Protein AF-0000000070752311 (afdb_homodimer)

Secondary structure (DSSP, 8-state):
---EEEEEEE-HHHHHTT-HHHHHHHHHHHTPEEEEEEEE---HHHHHHHTGGGTTSTTHHHHHHHHTSS-EEEEEEEETTHHHHHHHHH--SSGGGSPBTBHHHHH-SSGGG-SEEE-SSHHHHHHHHHHH-TT-PPP---TTHHHHS--/---EEEEEEE-HHHHHTT-HHHHHHHHHHHTPEEEEEEEE---HHHHHHHTGGGTTSTTHHHHHHHHTSS-EEEEEEEETTHHHHHHHHH--SSGGGSPBTBHHHHH-SSGGG-SEEE-SSHHHHHHHHHHH-TT-PPP---TTHHHHS--

Structure (mmCIF, N/CA/C/O backbone):
data_AF-0000000070752311-model_v1
#
loop_
_entity.id
_entity.type
_entity.pdbx_description
1 polymer 'Nucleoside diphosphate kinase'
#
loop_
_atom_site.group_PDB
_atom_site.id
_atom_site.type_symbol
_atom_site.label_atom_id
_atom_site.label_alt_id
_atom_site.label_comp_id
_atom_site.label_asym_id
_atom_site.label_entity_id
_atom_site.label_seq_id
_atom_site.pdbx_PDB_ins_code
_atom_site.Cartn_x
_atom_site.Cartn_y
_atom_site.Cartn_z
_atom_site.occupancy
_atom_site.B_iso_or_equiv
_atom_site.auth_seq_id
_atom_site.auth_comp_id
_atom_site.auth_asym_id
_atom_site.auth_atom_id
_atom_site.pdbx_PDB_model_num
ATOM 1 N N . MET A 1 1 ? 26.75 -7.047 -2.404 1 69.94 1 MET A N 1
ATOM 2 C CA . MET A 1 1 ? 26.109 -7.82 -3.465 1 69.94 1 MET A CA 1
ATOM 3 C C . MET A 1 1 ? 25.125 -6.961 -4.242 1 69.94 1 MET A C 1
ATOM 5 O O . MET A 1 1 ? 24.594 -5.984 -3.713 1 69.94 1 MET A O 1
ATOM 9 N N . ALA A 1 2 ? 24.891 -7.383 -5.484 1 80.38 2 ALA A N 1
ATOM 10 C CA . ALA A 1 2 ? 24.047 -6.574 -6.363 1 80.38 2 ALA A CA 1
ATOM 11 C C . ALA A 1 2 ? 22.578 -6.648 -5.945 1 80.38 2 ALA A C 1
ATOM 13 O O . ALA A 1 2 ? 22.094 -7.715 -5.566 1 80.38 2 ALA A O 1
ATOM 14 N N . ARG A 1 3 ? 21.938 -5.441 -5.867 1 93.75 3 ARG A N 1
ATOM 15 C CA . ARG A 1 3 ? 20.5 -5.402 -5.59 1 93.75 3 ARG A CA 1
ATOM 16 C C . ARG A 1 3 ? 19.703 -5.754 -6.836 1 93.75 3 ARG A C 1
ATOM 18 O O . ARG A 1 3 ? 20.094 -5.406 -7.953 1 93.75 3 ARG A O 1
ATOM 25 N N . GLU A 1 4 ? 18.703 -6.527 -6.684 1 97.56 4 GLU A N 1
ATOM 26 C CA . GLU A 1 4 ? 17.719 -6.801 -7.73 1 97.56 4 GLU A CA 1
ATOM 27 C C . GLU A 1 4 ? 16.312 -6.391 -7.293 1 97.56 4 GLU A C 1
ATOM 29 O O . GLU A 1 4 ? 16.141 -5.859 -6.195 1 97.56 4 GLU A O 1
ATOM 34 N N . ARG A 1 5 ? 15.359 -6.547 -8.227 1 98.62 5 ARG A N 1
ATOM 35 C CA . ARG A 1 5 ? 13.977 -6.18 -7.949 1 98.62 5 ARG A CA 1
ATOM 36 C C . ARG A 1 5 ? 13.031 -7.348 -8.219 1 98.62 5 ARG A C 1
ATOM 38 O O . ARG A 1 5 ? 13.289 -8.164 -9.102 1 98.62 5 ARG A O 1
ATOM 45 N N . THR A 1 6 ? 12.031 -7.449 -7.457 1 98.88 6 THR A N 1
ATOM 46 C CA . THR A 1 6 ? 10.969 -8.422 -7.688 1 98.88 6 THR A CA 1
ATOM 47 C C . THR A 1 6 ? 9.609 -7.738 -7.762 1 98.88 6 THR A C 1
ATOM 49 O O . THR A 1 6 ? 9.422 -6.652 -7.207 1 98.88 6 THR A O 1
ATOM 52 N N . TYR A 1 7 ? 8.742 -8.344 -8.516 1 98.94 7 TYR A N 1
ATOM 53 C CA . TYR A 1 7 ? 7.348 -7.926 -8.586 1 98.94 7 TYR A CA 1
ATOM 54 C C . TYR A 1 7 ? 6.469 -8.789 -7.688 1 98.94 7 TYR A C 1
ATOM 56 O O . TYR A 1 7 ? 6.504 -10.023 -7.773 1 98.94 7 TYR A O 1
ATOM 64 N N . ILE A 1 8 ? 5.742 -8.156 -6.781 1 98.88 8 ILE A N 1
ATOM 65 C CA . ILE A 1 8 ? 4.785 -8.805 -5.887 1 98.88 8 ILE A CA 1
ATOM 66 C C . ILE A 1 8 ? 3.398 -8.203 -6.098 1 98.88 8 ILE A C 1
ATOM 68 O O . ILE A 1 8 ? 3.254 -6.984 -6.238 1 98.88 8 ILE A O 1
ATOM 72 N N . MET A 1 9 ? 2.396 -9.008 -6.086 1 98.88 9 MET A N 1
ATOM 73 C CA . MET A 1 9 ? 1.021 -8.555 -6.273 1 98.88 9 MET A CA 1
ATOM 74 C C . MET A 1 9 ? 0.094 -9.188 -5.242 1 98.88 9 MET A C 1
ATOM 76 O O . MET A 1 9 ? 0.069 -10.414 -5.094 1 98.88 9 MET A O 1
ATOM 80 N N . VAL A 1 10 ? -0.556 -8.375 -4.496 1 98.88 10 VAL A N 1
ATOM 81 C CA . VAL A 1 10 ? -1.678 -8.898 -3.721 1 98.88 10 VAL A CA 1
ATOM 82 C C . VAL A 1 10 ? -2.879 -9.117 -4.637 1 98.88 10 VAL A C 1
ATOM 84 O O . VAL A 1 10 ? -3.344 -8.188 -5.297 1 98.88 10 VAL A O 1
ATOM 87 N N . LYS A 1 11 ? -3.355 -10.32 -4.699 1 98.69 11 LYS A N 1
ATOM 88 C CA . LYS A 1 11 ? -4.445 -10.727 -5.582 1 98.69 11 LYS A CA 1
ATOM 89 C C . LYS A 1 11 ? -5.793 -10.258 -5.043 1 98.69 11 LYS A C 1
ATOM 91 O O . LYS A 1 11 ? -5.871 -9.711 -3.943 1 98.69 11 LYS A O 1
ATOM 96 N N . PRO A 1 12 ? -6.875 -10.43 -5.82 1 98.5 12 PRO A N 1
ATOM 97 C CA . PRO A 1 12 ? -8.172 -9.875 -5.426 1 98.5 12 PRO A CA 1
ATOM 98 C C . PRO A 1 12 ? -8.648 -10.391 -4.07 1 98.5 12 PRO A C 1
ATOM 100 O O . PRO A 1 12 ? -9.25 -9.641 -3.297 1 98.5 12 PRO A O 1
ATOM 103 N N . ASP A 1 13 ? -8.398 -11.633 -3.777 1 98.19 13 ASP A N 1
ATOM 104 C CA . ASP A 1 13 ? -8.844 -12.156 -2.488 1 98.19 13 ASP A CA 1
ATOM 105 C C . ASP A 1 13 ? -8.117 -11.469 -1.336 1 98.19 13 ASP A C 1
ATOM 107 O O . ASP A 1 13 ? -8.711 -11.195 -0.292 1 98.19 13 ASP A O 1
ATOM 111 N N . GLY A 1 14 ? -6.816 -11.211 -1.519 1 98.38 14 GLY A N 1
ATOM 112 C CA . GLY A 1 14 ? -6.07 -10.492 -0.498 1 98.38 14 GLY A CA 1
ATOM 113 C C . GLY A 1 14 ? -6.586 -9.086 -0.264 1 98.38 14 GLY A C 1
ATOM 114 O O . GLY A 1 14 ? -6.656 -8.625 0.878 1 98.38 14 GLY A O 1
ATOM 115 N N . VAL A 1 15 ? -6.922 -8.406 -1.361 1 98.75 15 VAL A N 1
ATOM 116 C CA . VAL A 1 15 ? -7.469 -7.059 -1.231 1 98.75 15 VAL A CA 1
ATOM 117 C C . VAL A 1 15 ? -8.82 -7.117 -0.526 1 98.75 15 VAL A C 1
ATOM 119 O O . VAL A 1 15 ? -9.07 -6.367 0.422 1 98.75 15 VAL A O 1
ATOM 122 N N . GLN A 1 16 ? -9.68 -8.07 -0.945 1 97.94 16 GLN A N 1
ATOM 123 C CA . GLN A 1 16 ? -11.008 -8.25 -0.361 1 97.94 16 GLN A CA 1
ATOM 124 C C . GLN A 1 16 ? -10.914 -8.531 1.137 1 97.94 16 GLN A C 1
ATOM 126 O O . GLN A 1 16 ? -11.758 -8.078 1.911 1 97.94 16 GLN A O 1
ATOM 131 N N . ARG A 1 17 ? -9.883 -9.195 1.515 1 97.81 17 ARG A N 1
ATOM 132 C CA . ARG A 1 17 ? -9.758 -9.641 2.896 1 97.81 17 ARG A CA 1
ATOM 133 C C . ARG A 1 17 ? -8.938 -8.648 3.721 1 97.81 17 ARG A C 1
ATOM 135 O O . ARG A 1 17 ? -8.586 -8.93 4.867 1 97.81 17 ARG A O 1
ATOM 142 N N . HIS A 1 18 ? -8.609 -7.543 3.139 1 98.19 18 HIS A N 1
ATOM 143 C CA . HIS A 1 18 ? -7.906 -6.473 3.838 1 98.19 18 HIS A CA 1
ATOM 144 C C . HIS A 1 18 ? -6.52 -6.926 4.293 1 98.19 18 HIS A C 1
ATOM 146 O O . HIS A 1 18 ? -6.137 -6.703 5.441 1 98.19 18 HIS A O 1
ATOM 152 N N . LEU A 1 19 ? -5.77 -7.5 3.389 1 98.69 19 LEU A N 1
ATOM 153 C CA . LEU A 1 19 ? -4.461 -8.039 3.75 1 98.69 19 LEU A CA 1
ATOM 154 C C . LEU A 1 19 ? -3.342 -7.211 3.127 1 98.69 19 LEU A C 1
ATOM 156 O O . LEU A 1 19 ? -2.164 -7.547 3.268 1 98.69 19 LEU A O 1
ATOM 160 N N . VAL A 1 20 ? -3.639 -6.137 2.426 1 98.88 20 VAL A N 1
ATOM 161 C CA . VAL A 1 20 ? -2.639 -5.332 1.73 1 98.88 20 VAL A CA 1
ATOM 162 C C . VAL A 1 20 ? -1.6 -4.824 2.727 1 98.88 20 VAL A C 1
ATOM 164 O O . VAL A 1 20 ? -0.396 -5 2.521 1 98.88 20 VAL A O 1
ATOM 167 N N . GLY A 1 21 ? -2.053 -4.242 3.818 1 98.88 21 GLY A N 1
ATOM 168 C CA . GLY A 1 21 ? -1.146 -3.721 4.828 1 98.88 21 GLY A CA 1
ATOM 169 C C . GLY A 1 21 ? -0.274 -4.789 5.457 1 98.88 21 GLY A C 1
ATOM 170 O O . GLY A 1 21 ? 0.923 -4.582 5.664 1 98.88 21 GLY A O 1
ATOM 171 N N . GLU A 1 22 ? -0.866 -5.91 5.777 1 98.75 22 GLU A N 1
ATOM 172 C CA . GLU A 1 22 ? -0.133 -7.027 6.359 1 98.75 22 GLU A CA 1
ATOM 173 C C . GLU A 1 22 ? 1.004 -7.48 5.449 1 98.75 22 GLU A C 1
ATOM 175 O O . GLU A 1 22 ? 2.131 -7.688 5.906 1 98.75 22 GLU A O 1
ATOM 180 N N . ILE A 1 23 ? 0.697 -7.656 4.184 1 98.81 23 ILE A N 1
ATOM 181 C CA . ILE A 1 23 ? 1.674 -8.18 3.234 1 98.81 23 ILE A CA 1
ATOM 182 C C . ILE A 1 23 ? 2.795 -7.16 3.035 1 98.81 23 ILE A C 1
ATOM 184 O O . ILE A 1 23 ? 3.977 -7.516 3.062 1 98.81 23 ILE A O 1
ATOM 188 N N . ILE A 1 24 ? 2.467 -5.887 2.848 1 98.88 24 ILE A N 1
ATOM 189 C CA . ILE A 1 24 ? 3.479 -4.844 2.713 1 98.88 24 ILE A CA 1
ATOM 190 C C . ILE A 1 24 ? 4.371 -4.828 3.951 1 98.88 24 ILE A C 1
ATOM 192 O O . ILE A 1 24 ? 5.598 -4.762 3.838 1 98.88 24 ILE A O 1
ATOM 196 N N . LYS A 1 25 ? 3.793 -4.949 5.078 1 98.75 25 LYS A N 1
ATOM 197 C CA . LYS A 1 25 ? 4.523 -4.895 6.34 1 98.75 25 LYS A CA 1
ATOM 198 C C . LYS A 1 25 ? 5.559 -6.016 6.426 1 98.75 25 LYS A C 1
ATOM 200 O O . LYS A 1 25 ? 6.656 -5.812 6.949 1 98.75 25 LYS A O 1
ATOM 205 N N . ARG A 1 26 ? 5.234 -7.148 5.953 1 98.69 26 ARG A N 1
ATOM 206 C CA . ARG A 1 26 ? 6.16 -8.273 6.008 1 98.69 26 ARG A CA 1
ATOM 207 C C . ARG A 1 26 ? 7.43 -7.98 5.219 1 98.69 26 ARG A C 1
ATOM 209 O O . ARG A 1 26 ? 8.539 -8.266 5.68 1 98.69 26 ARG A O 1
ATOM 216 N N . PHE A 1 27 ? 7.301 -7.441 4.016 1 98.75 27 PHE A N 1
ATOM 217 C CA . PHE A 1 27 ? 8.461 -7.121 3.191 1 98.75 27 PHE A CA 1
ATOM 218 C C . PHE A 1 27 ? 9.25 -5.969 3.793 1 98.75 27 PHE A C 1
ATOM 220 O O . PHE A 1 27 ? 10.484 -5.969 3.758 1 98.75 27 PHE A O 1
ATOM 227 N N . GLU A 1 28 ? 8.547 -4.961 4.379 1 98.62 28 GLU A N 1
ATOM 228 C CA . GLU A 1 28 ? 9.211 -3.861 5.07 1 98.62 28 GLU A CA 1
ATOM 229 C C . GLU A 1 28 ? 10.008 -4.363 6.266 1 98.62 28 GLU A C 1
ATOM 231 O O . GLU A 1 28 ? 11.148 -3.947 6.477 1 98.62 28 GLU A O 1
ATOM 236 N N . THR A 1 29 ? 9.398 -5.215 7.012 1 98 29 THR A N 1
ATOM 237 C CA . THR A 1 29 ? 10.031 -5.75 8.211 1 98 29 THR A CA 1
ATOM 238 C C . THR A 1 29 ? 11.305 -6.512 7.859 1 98 29 THR A C 1
ATOM 240 O O . THR A 1 29 ? 12.297 -6.449 8.594 1 98 29 THR A O 1
ATOM 243 N N . LYS A 1 30 ? 11.266 -7.246 6.742 1 97.62 30 LYS A N 1
ATOM 244 C CA . LYS A 1 30 ? 12.445 -7.988 6.289 1 97.62 30 LYS A CA 1
ATOM 245 C C . LYS A 1 30 ? 13.586 -7.043 5.941 1 97.62 30 LYS A C 1
ATOM 247 O O . LYS A 1 30 ? 14.758 -7.441 5.961 1 97.62 30 LYS A O 1
ATOM 252 N N . GLY A 1 31 ? 13.234 -5.77 5.562 1 97.38 31 GLY A N 1
ATOM 253 C CA . GLY A 1 31 ? 14.242 -4.766 5.262 1 97.38 31 GLY A CA 1
ATOM 254 C C . GLY A 1 31 ? 14.32 -4.422 3.785 1 97.38 31 GLY A C 1
ATOM 255 O O . GLY A 1 31 ? 15.258 -3.752 3.346 1 97.38 31 GLY A O 1
ATOM 256 N N . TYR A 1 32 ? 13.383 -4.938 2.963 1 98.12 32 TYR A N 1
ATOM 257 C CA . TYR A 1 32 ? 13.391 -4.637 1.535 1 98.12 32 TYR A CA 1
ATOM 258 C C . TYR A 1 32 ? 12.828 -3.242 1.269 1 98.12 32 TYR A C 1
ATOM 260 O O . TYR A 1 32 ? 12.062 -2.711 2.072 1 98.12 32 TYR A O 1
ATOM 268 N N . LYS A 1 33 ? 13.266 -2.699 0.206 1 98.12 33 LYS A N 1
ATOM 269 C CA . LYS A 1 33 ? 12.93 -1.326 -0.151 1 98.12 33 LYS A CA 1
ATOM 270 C C . LYS A 1 33 ? 11.773 -1.289 -1.146 1 98.12 33 LYS A C 1
ATOM 272 O O . LYS A 1 33 ? 11.852 -1.879 -2.225 1 98.12 33 LYS A O 1
ATOM 277 N N . LEU A 1 34 ? 10.672 -0.643 -0.738 1 98.81 34 LEU A N 1
ATOM 278 C CA . LEU A 1 34 ? 9.531 -0.447 -1.622 1 98.81 34 LEU A CA 1
ATOM 279 C C . LEU A 1 34 ? 9.836 0.614 -2.676 1 98.81 34 LEU A C 1
ATOM 281 O O . LEU A 1 34 ? 10.125 1.763 -2.34 1 98.81 34 LEU A O 1
ATOM 285 N N . VAL A 1 35 ? 9.719 0.217 -4.027 1 98.88 35 VAL A N 1
ATOM 286 C CA . VAL A 1 35 ? 10.133 1.192 -5.031 1 98.88 35 VAL A CA 1
ATOM 287 C C . VAL A 1 35 ? 9 1.426 -6.027 1 98.88 35 VAL A C 1
ATOM 289 O O . VAL A 1 35 ? 9.102 2.295 -6.898 1 98.88 35 VAL A O 1
ATOM 292 N N . ALA A 1 36 ? 7.91 0.686 -5.926 1 98.88 36 ALA A N 1
ATOM 293 C CA . ALA A 1 36 ? 6.672 0.954 -6.656 1 98.88 36 ALA A CA 1
ATOM 294 C C . ALA A 1 36 ? 5.473 0.331 -5.945 1 98.88 36 ALA A C 1
ATOM 296 O O . ALA A 1 36 ? 5.594 -0.722 -5.316 1 98.88 36 ALA A O 1
ATOM 297 N N . LEU A 1 37 ? 4.398 0.974 -6.121 1 98.88 37 LEU A N 1
ATOM 298 C CA . LEU A 1 37 ? 3.168 0.562 -5.449 1 98.88 37 LEU A CA 1
ATOM 299 C C . LEU A 1 37 ? 1.949 1.186 -6.121 1 98.88 37 LEU A C 1
ATOM 301 O O . LEU A 1 37 ? 1.951 2.377 -6.438 1 98.88 37 LEU A O 1
ATOM 305 N N . LYS A 1 38 ? 0.956 0.362 -6.34 1 98.81 38 LYS A N 1
ATOM 306 C CA . LYS A 1 38 ? -0.314 0.941 -6.77 1 98.81 38 LYS A CA 1
ATOM 307 C C . LYS A 1 38 ? -1.458 -0.055 -6.602 1 98.81 38 LYS A C 1
ATOM 309 O O . LYS A 1 38 ? -1.244 -1.269 -6.652 1 98.81 38 LYS A O 1
ATOM 314 N N . LEU A 1 39 ? -2.607 0.456 -6.34 1 98.88 39 LEU A N 1
ATOM 315 C CA . LEU A 1 39 ? -3.852 -0.287 -6.508 1 98.88 39 LEU A CA 1
ATOM 316 C C . LEU A 1 39 ? -4.34 -0.214 -7.949 1 98.88 39 LEU A C 1
ATOM 318 O O . LEU A 1 39 ? -4.312 0.855 -8.562 1 98.88 39 LEU A O 1
ATOM 322 N N . ALA A 1 40 ? -4.73 -1.356 -8.516 1 98.5 40 ALA A N 1
ATOM 323 C CA . ALA A 1 40 ? -5.184 -1.379 -9.906 1 98.5 40 ALA A CA 1
ATOM 324 C C . ALA A 1 40 ? -6.387 -2.305 -10.078 1 98.5 40 ALA A C 1
ATOM 326 O O . ALA A 1 40 ? -6.578 -3.23 -9.289 1 98.5 40 ALA A O 1
ATOM 327 N N . ARG A 1 41 ? -7.215 -1.992 -11.039 1 97.31 41 ARG A N 1
ATOM 328 C CA . ARG A 1 41 ? -8.219 -2.898 -11.586 1 97.31 41 ARG A CA 1
ATOM 329 C C . ARG A 1 41 ? -7.883 -3.287 -13.023 1 97.31 41 ARG A C 1
ATOM 331 O O . ARG A 1 41 ? -8.297 -2.611 -13.969 1 97.31 41 ARG A O 1
ATOM 338 N N . PRO A 1 42 ? -7.191 -4.363 -13.156 1 97.06 42 PRO A N 1
ATOM 339 C CA . PRO A 1 42 ? -6.648 -4.676 -14.484 1 97.06 42 PRO A CA 1
ATOM 340 C C . PRO A 1 42 ? -7.715 -5.18 -15.453 1 97.06 42 PRO A C 1
ATOM 342 O O . PRO A 1 42 ? -8.688 -5.809 -15.031 1 97.06 42 PRO A O 1
ATOM 345 N N . SER A 1 43 ? -7.465 -4.891 -16.719 1 97.38 43 SER A N 1
ATOM 346 C CA . SER A 1 43 ? -8.289 -5.473 -17.766 1 97.38 43 SER A CA 1
ATOM 347 C C . SER A 1 43 ? -7.941 -6.941 -17.984 1 97.38 43 SER A C 1
ATOM 349 O O . SER A 1 43 ? -6.875 -7.402 -17.578 1 97.38 43 SER A O 1
ATOM 351 N N . VAL A 1 44 ? -8.859 -7.605 -18.625 1 98 44 VAL A N 1
ATOM 352 C CA . VAL A 1 44 ? -8.633 -8.992 -19 1 98 44 VAL A CA 1
ATOM 353 C C . VAL A 1 44 ? -7.391 -9.094 -19.891 1 98 44 VAL A C 1
ATOM 355 O O . VAL A 1 44 ? -6.543 -9.969 -19.688 1 98 44 VAL A O 1
ATOM 358 N N . GLU A 1 45 ? -7.234 -8.172 -20.828 1 98.12 45 GLU A N 1
ATOM 359 C CA . GLU A 1 45 ? -6.098 -8.164 -21.75 1 98.12 45 GLU A CA 1
ATOM 360 C C . GLU A 1 45 ? -4.781 -8.016 -20.984 1 98.12 45 GLU A C 1
ATOM 362 O O . GLU A 1 45 ? -3.789 -8.672 -21.328 1 98.12 45 GLU A O 1
ATOM 367 N N . HIS A 1 46 ? -4.734 -7.152 -20.016 1 98.5 46 HIS A N 1
ATOM 368 C CA . HIS A 1 46 ? -3.525 -6.945 -19.219 1 98.5 46 HIS A CA 1
ATOM 369 C C . HIS A 1 46 ? -3.15 -8.203 -18.453 1 98.5 46 HIS A C 1
ATOM 371 O O . HIS A 1 46 ? -1.974 -8.562 -18.375 1 98.5 46 HIS A O 1
ATOM 377 N N . LEU A 1 47 ? -4.137 -8.883 -17.922 1 98.56 47 LEU A N 1
ATOM 378 C CA . LEU A 1 47 ? -3.912 -10.109 -17.156 1 98.56 47 LEU A CA 1
ATOM 379 C C . LEU A 1 47 ? -3.439 -11.234 -18.062 1 98.56 47 LEU A C 1
ATOM 381 O O . LEU A 1 47 ? -2.584 -12.031 -17.688 1 98.56 47 LEU A O 1
ATOM 385 N N . GLU A 1 48 ? -4.008 -11.297 -19.219 1 98.25 48 GLU A N 1
ATOM 386 C CA . GLU A 1 48 ? -3.562 -12.305 -20.188 1 98.25 48 GLU A CA 1
ATOM 387 C C . GLU A 1 48 ? -2.104 -12.086 -20.578 1 98.25 48 GLU A C 1
ATOM 389 O O . GLU A 1 48 ? -1.356 -13.047 -20.781 1 98.25 48 GLU A O 1
ATOM 394 N N . ALA A 1 49 ? -1.742 -10.844 -20.719 1 98.31 49 ALA A N 1
ATOM 395 C CA . ALA A 1 49 ? -0.341 -10.523 -20.984 1 98.31 49 ALA A CA 1
ATOM 396 C C . ALA A 1 49 ? 0.546 -10.938 -19.812 1 98.31 49 ALA A C 1
ATOM 398 O O . ALA A 1 49 ? 1.612 -11.523 -20.016 1 98.31 49 ALA A O 1
ATOM 399 N N . HIS A 1 50 ? 0.123 -10.656 -18.625 1 98.38 50 HIS A N 1
ATOM 400 C CA . HIS A 1 50 ? 0.876 -10.984 -17.422 1 98.38 50 HIS A CA 1
ATOM 401 C C . HIS A 1 50 ? 1.066 -12.492 -17.297 1 98.38 50 HIS A C 1
ATOM 403 O O . HIS A 1 50 ? 2.15 -12.961 -16.938 1 98.38 50 HIS A O 1
ATOM 409 N N . TYR A 1 51 ? 0.011 -13.219 -17.609 1 97.81 51 TYR A N 1
ATOM 410 C CA . TYR A 1 51 ? 0.025 -14.664 -17.422 1 97.81 51 TYR A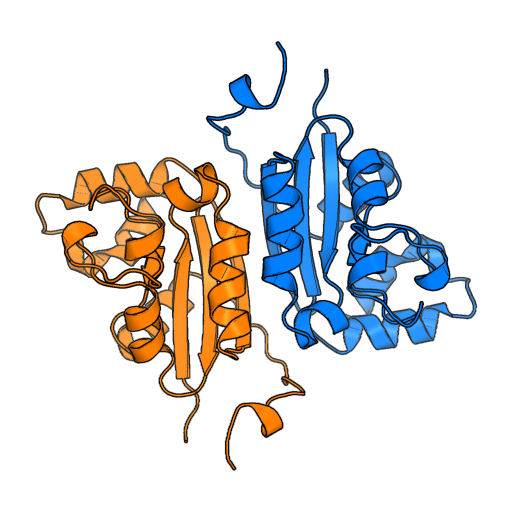 CA 1
ATOM 411 C C . TYR A 1 51 ? 0.218 -15.375 -18.766 1 97.81 51 TYR A C 1
ATOM 413 O O . TYR A 1 51 ? -0.247 -16.5 -18.953 1 97.81 51 TYR A O 1
ATOM 421 N N . SER A 1 52 ? 0.845 -14.758 -19.672 1 97.19 52 SER A N 1
ATOM 422 C CA . SER A 1 52 ? 0.948 -15.273 -21.031 1 97.19 52 SER A CA 1
ATOM 423 C C . SER A 1 52 ? 1.589 -16.656 -21.062 1 97.19 52 SER A C 1
ATOM 425 O O . SER A 1 52 ? 1.251 -17.484 -21.906 1 97.19 52 SER A O 1
ATOM 427 N N . ASP A 1 53 ? 2.506 -16.953 -20.172 1 94.94 53 ASP A N 1
ATOM 428 C CA . ASP A 1 53 ? 3.199 -18.234 -20.109 1 94.94 53 ASP A CA 1
ATOM 429 C C . ASP A 1 53 ? 2.246 -19.359 -19.719 1 94.94 53 ASP A C 1
ATOM 431 O O . ASP A 1 53 ? 2.57 -20.531 -19.859 1 94.94 53 ASP A O 1
ATOM 435 N N . LEU A 1 54 ? 1.024 -19 -19.266 1 95.06 54 LEU A N 1
ATOM 436 C CA . LEU A 1 54 ? 0.057 -19.984 -18.781 1 95.06 54 LEU A CA 1
ATOM 437 C C . LEU A 1 54 ? -1.108 -20.109 -19.766 1 95.06 54 LEU A C 1
ATOM 439 O O . LEU A 1 54 ? -2.035 -20.891 -19.531 1 95.06 54 LEU A O 1
ATOM 443 N N . ALA A 1 55 ? -1.248 -19.391 -20.875 1 95.12 55 ALA A N 1
ATOM 444 C CA . ALA A 1 55 ? -2.381 -19.297 -21.781 1 95.12 55 ALA A CA 1
ATOM 445 C C . ALA A 1 55 ? -2.787 -20.672 -22.312 1 95.12 55 ALA A C 1
ATOM 447 O O . ALA A 1 55 ? -3.967 -20.922 -22.562 1 95.12 55 ALA A O 1
ATOM 448 N N . GLY A 1 56 ? -1.917 -21.625 -22.297 1 94 56 GLY A N 1
ATOM 449 C CA . GLY A 1 56 ? -2.227 -22.938 -22.844 1 94 56 GLY A CA 1
ATOM 450 C C . GLY A 1 56 ? -2.664 -23.922 -21.781 1 94 56 GLY A C 1
ATOM 451 O O . GLY A 1 56 ? -3.078 -25.047 -22.109 1 94 56 GLY A O 1
ATOM 452 N N . ARG A 1 57 ? -2.775 -23.453 -20.578 1 94.94 57 ARG A N 1
ATOM 453 C CA . ARG A 1 57 ? -3.129 -24.344 -19.484 1 94.94 57 ARG A CA 1
ATOM 454 C C . ARG A 1 57 ? -4.637 -24.391 -19.281 1 94.94 57 ARG A C 1
ATOM 456 O O . ARG A 1 57 ? -5.324 -23.391 -19.469 1 94.94 57 ARG A O 1
ATOM 463 N N . PRO A 1 58 ? -5.172 -25.578 -18.828 1 96.5 58 PRO A N 1
ATOM 464 C CA . PRO A 1 58 ? -6.617 -25.734 -18.656 1 96.5 58 PRO A CA 1
ATOM 465 C C . PRO A 1 58 ? -7.215 -24.75 -17.656 1 96.5 58 PRO A C 1
ATOM 467 O O . PRO A 1 58 ? -8.359 -24.312 -17.828 1 96.5 58 PRO A O 1
ATOM 470 N N . PHE A 1 59 ? -6.555 -24.406 -16.719 1 95.19 59 PHE A N 1
ATOM 471 C CA . PHE A 1 59 ? -7.094 -23.547 -15.672 1 95.19 59 PHE A CA 1
ATOM 472 C C . PHE A 1 59 ? -6.969 -22.078 -16.047 1 95.19 59 PHE A C 1
ATOM 474 O O . PHE A 1 59 ? -7.438 -21.188 -15.328 1 95.19 59 PHE A O 1
ATOM 481 N N . PHE A 1 60 ? -6.402 -21.719 -17.141 1 97.25 60 PHE A N 1
ATOM 482 C CA . PHE A 1 60 ? -6.07 -20.344 -17.531 1 97.25 60 PHE A CA 1
ATOM 483 C C . PHE A 1 6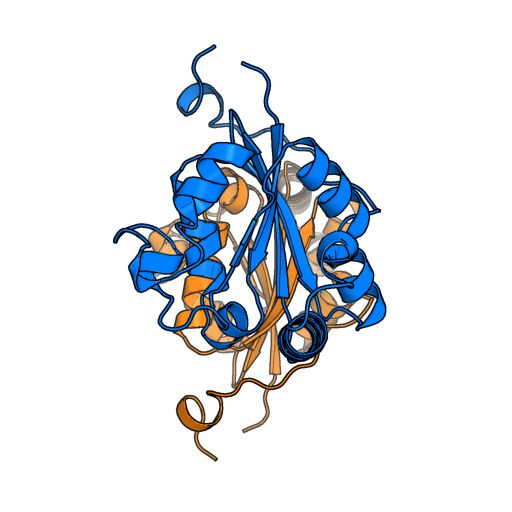0 ? -7.32 -19.484 -17.578 1 97.25 60 PHE A C 1
ATOM 485 O O . PHE A 1 60 ? -7.344 -18.391 -17 1 97.25 60 PHE A O 1
ATOM 492 N N . PRO A 1 61 ? -8.445 -19.906 -18.141 1 97.12 61 PRO A N 1
ATOM 493 C CA . PRO A 1 61 ? -9.641 -19.062 -18.172 1 97.12 61 PRO A CA 1
ATOM 494 C C . PRO A 1 61 ? -10.172 -18.75 -16.766 1 97.12 61 PRO A C 1
ATOM 496 O O . PRO A 1 61 ? -10.57 -17.609 -16.5 1 97.12 61 PRO A O 1
ATOM 499 N N . ALA A 1 62 ? -10.188 -19.719 -15.938 1 97.19 62 ALA A N 1
ATOM 500 C CA . ALA A 1 62 ? -10.641 -19.531 -14.57 1 97.19 62 ALA A CA 1
ATOM 501 C C . ALA A 1 62 ? -9.719 -18.562 -13.812 1 97.19 62 ALA A C 1
ATOM 503 O O . ALA A 1 62 ? -10.18 -17.75 -13.016 1 97.19 62 ALA A O 1
ATOM 504 N N . LEU A 1 63 ? -8.445 -18.703 -14.062 1 97.25 63 LEU A N 1
ATOM 505 C CA . LEU A 1 63 ? -7.465 -17.797 -13.469 1 97.25 63 LEU A CA 1
ATOM 506 C C . LEU A 1 63 ? -7.738 -16.359 -13.867 1 97.25 63 LEU A C 1
ATOM 508 O O . LEU A 1 63 ? -7.797 -15.469 -13.008 1 97.25 63 LEU A O 1
ATOM 512 N N . ILE A 1 64 ? -7.93 -16.109 -15.102 1 98.19 64 ILE A N 1
ATOM 513 C CA . ILE A 1 64 ? -8.172 -14.766 -15.602 1 98.19 64 ILE A CA 1
ATOM 514 C C . ILE A 1 64 ? -9.477 -14.219 -15.023 1 98.19 64 ILE A C 1
ATOM 516 O O . ILE A 1 64 ? -9.539 -13.055 -14.625 1 98.19 64 ILE A O 1
ATOM 520 N N . LYS A 1 65 ? -10.484 -15.023 -14.945 1 98 65 LYS A N 1
ATOM 521 C CA . LYS A 1 65 ? -11.766 -14.617 -14.367 1 98 65 LYS A CA 1
ATOM 522 C C . LYS A 1 65 ? -11.602 -14.203 -12.906 1 98 65 LYS A C 1
ATOM 524 O O . LYS A 1 65 ? -12.125 -13.172 -12.484 1 98 65 LYS A O 1
ATOM 529 N N . TYR A 1 66 ? -10.93 -15 -12.172 1 98 66 TYR A N 1
ATOM 530 C CA . TYR A 1 66 ? -10.664 -14.719 -10.766 1 98 66 TYR A CA 1
ATOM 531 C C . TYR A 1 66 ? -9.883 -13.422 -10.602 1 98 66 TYR A C 1
ATOM 533 O O . TYR A 1 66 ? -10.273 -12.547 -9.836 1 98 66 TYR A O 1
ATOM 541 N N . MET A 1 67 ? -8.812 -13.25 -11.359 1 98 67 MET A N 1
ATOM 542 C CA . MET A 1 67 ? -7.906 -12.109 -11.227 1 98 67 MET A CA 1
ATOM 543 C C . MET A 1 67 ? -8.594 -10.82 -11.664 1 98 67 MET A C 1
ATOM 545 O O . MET A 1 67 ? -8.242 -9.734 -11.195 1 98 67 MET A O 1
ATOM 549 N N . SER A 1 68 ? -9.57 -10.922 -12.492 1 97.5 68 SER A N 1
ATOM 550 C CA . SER A 1 68 ? -10.273 -9.734 -12.969 1 97.5 68 SER A CA 1
ATOM 551 C C . SER A 1 68 ? -11.477 -9.422 -12.086 1 97.5 68 SER A C 1
ATOM 553 O O . SER A 1 68 ? -12.195 -8.445 -12.328 1 97.5 68 SER A O 1
ATOM 555 N N . SER A 1 69 ? -11.75 -10.148 -11.047 1 97.12 69 SER A N 1
ATOM 556 C CA . SER A 1 69 ? -12.961 -10.055 -10.234 1 97.12 69 SER A CA 1
ATOM 557 C C . SER A 1 69 ? -12.867 -8.891 -9.242 1 97.12 69 SER A C 1
ATOM 559 O O . SER A 1 69 ? -13.875 -8.508 -8.641 1 97.12 69 SER A O 1
ATOM 561 N N . GLY A 1 70 ? -11.711 -8.305 -9.094 1 97.31 70 GLY A N 1
ATOM 562 C CA . GLY A 1 70 ? -11.492 -7.195 -8.172 1 97.31 70 GLY A CA 1
ATOM 563 C C . GLY A 1 70 ? -10.141 -6.535 -8.336 1 97.31 70 GLY A C 1
ATOM 564 O O . GLY A 1 70 ? -9.383 -6.875 -9.25 1 97.31 70 GLY A O 1
ATOM 565 N N . PRO A 1 71 ? -9.906 -5.574 -7.48 1 98.62 71 PRO A N 1
ATOM 566 C CA . PRO A 1 71 ? -8.617 -4.887 -7.586 1 98.62 71 PRO A CA 1
ATOM 567 C C . PRO A 1 71 ? -7.453 -5.738 -7.086 1 98.62 71 PRO A C 1
ATOM 569 O O . PRO A 1 71 ? -7.664 -6.715 -6.359 1 98.62 71 PRO A O 1
ATOM 572 N N . VAL A 1 72 ? -6.309 -5.414 -7.578 1 98.88 72 VAL A N 1
ATOM 573 C CA . VAL A 1 72 ? -5.055 -5.992 -7.113 1 98.88 72 VAL A CA 1
ATOM 574 C C . VAL A 1 72 ? -4.121 -4.887 -6.629 1 98.88 72 VAL A C 1
ATOM 576 O O . VAL A 1 72 ? -4.289 -3.721 -6.996 1 98.88 72 VAL A O 1
ATOM 579 N N . THR A 1 73 ? -3.23 -5.188 -5.734 1 98.94 73 THR A N 1
ATOM 580 C CA . THR A 1 73 ? -2.174 -4.27 -5.32 1 98.94 73 THR A CA 1
ATOM 581 C C . THR A 1 73 ? -0.827 -4.703 -5.887 1 98.94 73 THR A C 1
ATOM 583 O O . THR A 1 73 ? -0.359 -5.812 -5.613 1 98.94 73 THR A O 1
ATOM 586 N N . CYS A 1 74 ? -0.232 -3.814 -6.656 1 98.94 74 CYS A N 1
ATOM 587 C CA . CYS A 1 74 ? 1.017 -4.082 -7.359 1 98.94 74 CYS A CA 1
ATOM 588 C C . CYS A 1 74 ? 2.195 -3.43 -6.645 1 98.94 74 CYS A C 1
ATOM 590 O O . CYS A 1 74 ? 2.146 -2.246 -6.309 1 98.94 74 CYS A O 1
ATOM 592 N N . MET A 1 75 ? 3.242 -4.215 -6.492 1 98.88 75 MET A N 1
ATOM 593 C CA . MET A 1 75 ? 4.395 -3.699 -5.758 1 98.88 75 MET A CA 1
ATOM 594 C C . MET A 1 75 ? 5.699 -4.137 -6.414 1 98.88 75 MET A C 1
ATOM 596 O O . MET A 1 75 ? 5.777 -5.23 -6.977 1 98.88 75 MET A O 1
ATOM 600 N N . VAL A 1 76 ? 6.66 -3.314 -6.25 1 98.94 76 VAL A N 1
ATOM 601 C CA . VAL A 1 76 ? 8.031 -3.67 -6.594 1 98.94 76 VAL A CA 1
ATOM 602 C C . VAL A 1 76 ? 8.938 -3.455 -5.383 1 98.94 76 VAL A C 1
ATOM 604 O O . VAL A 1 76 ? 8.93 -2.385 -4.773 1 98.94 76 VAL A O 1
ATOM 607 N N . TRP A 1 77 ? 9.664 -4.492 -5.055 1 98.88 77 TRP A N 1
ATOM 608 C CA . TRP A 1 77 ? 10.602 -4.465 -3.938 1 98.88 77 TRP A CA 1
ATOM 609 C C . TRP A 1 77 ? 12.039 -4.629 -4.426 1 98.88 77 TRP A C 1
ATOM 611 O O . TRP A 1 77 ? 12.305 -5.426 -5.332 1 98.88 77 TRP A O 1
ATOM 621 N N . GLU A 1 78 ? 12.93 -3.912 -3.82 1 98.62 78 GLU A N 1
ATOM 622 C CA . GLU A 1 78 ? 14.344 -3.93 -4.164 1 98.62 78 GLU A CA 1
ATOM 623 C C . GLU A 1 78 ? 15.195 -4.441 -3.002 1 98.62 78 GLU A C 1
ATOM 625 O O . GLU A 1 78 ? 14.977 -4.055 -1.853 1 98.62 78 GLU A O 1
ATOM 630 N N . GLY A 1 79 ? 16.125 -5.324 -3.279 1 97.56 79 GLY A N 1
ATOM 631 C CA . GLY A 1 79 ? 17.047 -5.848 -2.281 1 97.56 79 GLY A CA 1
ATOM 632 C C . GLY A 1 79 ? 17.891 -6.996 -2.795 1 97.56 79 GLY A C 1
ATOM 633 O O . GLY A 1 79 ? 17.719 -7.441 -3.934 1 97.56 79 GLY A O 1
ATOM 634 N N . THR A 1 80 ? 18.812 -7.441 -1.908 1 96.88 80 THR A N 1
ATOM 635 C CA . THR A 1 80 ? 19.656 -8.586 -2.24 1 96.88 80 THR A CA 1
ATOM 636 C C . THR A 1 80 ? 18.828 -9.875 -2.258 1 96.88 80 THR A C 1
ATOM 638 O O . THR A 1 80 ? 18.109 -10.164 -1.308 1 96.88 80 THR A O 1
ATOM 641 N N . ASN A 1 81 ? 18.844 -10.594 -3.381 1 97.38 81 ASN A N 1
ATOM 642 C CA . ASN A 1 81 ? 18.172 -11.875 -3.557 1 97.38 81 ASN A CA 1
ATOM 643 C C . ASN A 1 81 ? 16.672 -11.758 -3.312 1 97.38 81 ASN A C 1
ATOM 645 O O . ASN A 1 81 ? 16.047 -12.695 -2.83 1 97.38 81 ASN A O 1
ATOM 649 N N . VAL A 1 82 ? 16.141 -10.617 -3.582 1 98.31 82 VAL A N 1
ATOM 650 C CA . VAL A 1 82 ? 14.758 -10.336 -3.205 1 98.31 82 VAL A CA 1
ATOM 651 C C . VAL A 1 82 ? 13.812 -11.227 -4.016 1 98.31 82 VAL A C 1
ATOM 653 O O . VAL A 1 82 ? 12.719 -11.562 -3.553 1 98.31 82 VAL A O 1
ATOM 656 N N . VAL A 1 83 ? 14.164 -11.672 -5.207 1 98.62 83 VAL A N 1
ATOM 657 C CA . VAL A 1 83 ? 13.305 -12.562 -5.98 1 98.62 83 VAL A CA 1
ATOM 658 C C . VAL A 1 83 ? 13.188 -13.914 -5.273 1 98.62 83 VAL A C 1
ATOM 660 O O . VAL A 1 83 ? 12.086 -14.367 -4.969 1 98.62 83 VAL A O 1
ATOM 663 N N . LEU A 1 84 ? 14.289 -14.484 -4.98 1 98.06 84 LEU A N 1
ATOM 664 C CA . LEU A 1 84 ? 14.336 -15.789 -4.32 1 98.06 84 LEU A CA 1
ATOM 665 C C . LEU A 1 84 ? 13.695 -15.711 -2.936 1 98.06 84 LEU A C 1
ATOM 667 O O . LEU A 1 84 ? 12.812 -16.516 -2.611 1 98.06 84 LEU A O 1
ATOM 671 N N . G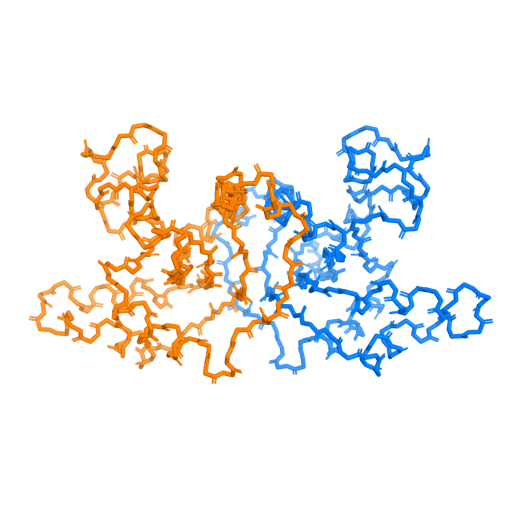LU A 1 85 ? 14.141 -14.758 -2.146 1 97.88 85 GLU A N 1
ATOM 672 C CA . GLU A 1 85 ? 13.648 -14.633 -0.776 1 97.88 85 GLU A CA 1
ATOM 673 C C . GLU A 1 85 ? 12.18 -14.242 -0.748 1 97.88 85 GLU A C 1
ATOM 675 O O . GLU A 1 85 ? 11.438 -14.664 0.146 1 97.88 85 GLU A O 1
ATOM 680 N N . GLY A 1 86 ? 11.789 -13.367 -1.7 1 98.31 86 GLY A N 1
ATOM 681 C CA . GLY A 1 86 ? 10.375 -13.039 -1.809 1 98.31 86 GLY A CA 1
ATOM 682 C C . GLY A 1 86 ? 9.492 -14.258 -2.018 1 98.31 86 GLY A C 1
ATOM 683 O O . GLY A 1 86 ? 8.438 -14.383 -1.385 1 98.31 86 GLY A O 1
ATOM 684 N N . ARG A 1 87 ? 9.906 -15.125 -2.838 1 98.31 87 ARG A N 1
ATOM 685 C CA . ARG A 1 87 ? 9.156 -16.359 -3.061 1 98.31 87 ARG A CA 1
ATOM 686 C C . ARG A 1 87 ? 9.094 -17.203 -1.792 1 98.31 87 ARG A C 1
ATOM 688 O O . ARG A 1 87 ? 8.07 -17.812 -1.497 1 98.31 87 ARG A O 1
ATOM 695 N N . LYS A 1 88 ? 10.188 -17.25 -1.113 1 98.19 88 LYS A N 1
ATOM 696 C CA . LYS A 1 88 ? 10.188 -17.969 0.156 1 98.19 88 LYS A CA 1
ATOM 697 C C . LYS A 1 88 ? 9.195 -17.359 1.138 1 98.19 88 LYS A C 1
ATOM 699 O O . LYS A 1 88 ? 8.492 -18.078 1.854 1 98.19 88 LYS A O 1
ATOM 704 N N . MET A 1 89 ? 9.148 -16.047 1.161 1 98.62 89 MET A N 1
ATOM 705 C CA . MET A 1 89 ? 8.234 -15.352 2.057 1 98.62 89 MET A CA 1
ATOM 706 C C . MET A 1 89 ? 6.785 -15.656 1.697 1 98.62 89 MET A C 1
ATOM 708 O O . MET A 1 89 ? 5.926 -15.742 2.578 1 98.62 89 MET A O 1
ATOM 712 N N . LEU A 1 90 ? 6.527 -15.766 0.436 1 98.44 90 LEU A N 1
ATOM 713 C CA . LEU A 1 90 ? 5.18 -16.125 0.007 1 98.44 90 LEU A CA 1
ATOM 714 C C . LEU A 1 90 ? 4.812 -17.531 0.478 1 98.44 90 LEU A C 1
ATOM 716 O O . LEU A 1 90 ? 3.73 -17.734 1.031 1 98.44 90 LEU A O 1
ATOM 720 N N . GLY A 1 91 ? 5.742 -18.422 0.251 1 98.25 91 GLY A N 1
ATOM 721 C CA . GLY A 1 91 ? 5.473 -19.828 0.544 1 98.25 91 GLY A CA 1
ATOM 722 C C . GLY A 1 91 ? 5.016 -20.609 -0.67 1 98.25 91 GLY A C 1
ATOM 723 O O . GLY A 1 91 ? 4.809 -20.047 -1.743 1 98.25 91 GLY A O 1
ATOM 724 N N . ALA A 1 92 ? 4.812 -21.859 -0.422 1 96.94 92 ALA A N 1
ATOM 725 C CA . ALA A 1 92 ? 4.418 -22.766 -1.497 1 96.94 92 ALA A CA 1
ATOM 726 C C . ALA A 1 92 ? 3.035 -22.406 -2.035 1 96.94 92 ALA A C 1
ATOM 728 O O . ALA A 1 92 ? 2.188 -21.891 -1.299 1 96.94 92 ALA A O 1
ATOM 729 N N . THR A 1 93 ? 2.867 -22.688 -3.328 1 94.38 93 THR A N 1
ATOM 730 C CA . THR A 1 93 ? 1.609 -22.406 -4.008 1 94.38 93 THR A CA 1
ATOM 731 C C . THR A 1 93 ? 0.445 -23.109 -3.316 1 94.38 93 THR A C 1
ATOM 733 O O . THR A 1 93 ? -0.607 -22.5 -3.092 1 94.38 93 THR A O 1
ATOM 736 N N . LYS A 1 94 ? 0.691 -24.438 -2.998 1 95.12 94 LYS A N 1
ATOM 737 C CA . LYS A 1 94 ? -0.32 -25.172 -2.25 1 95.12 94 LYS A CA 1
ATOM 738 C C . LYS A 1 94 ? -0.278 -24.812 -0.767 1 95.12 94 LYS A C 1
ATOM 740 O O . LYS A 1 94 ? 0.735 -25.047 -0.1 1 95.12 94 LYS A O 1
ATOM 745 N N . PRO A 1 95 ? -1.357 -24.281 -0.262 1 94.75 95 PRO A N 1
ATOM 746 C CA . PRO A 1 95 ? -1.346 -23.812 1.124 1 94.75 95 PRO A CA 1
ATOM 747 C C . PRO A 1 95 ? -0.997 -24.906 2.121 1 94.75 95 PRO A C 1
ATOM 749 O O . PRO A 1 95 ? -0.334 -24.656 3.129 1 94.75 95 PRO A O 1
ATOM 752 N N . THR A 1 96 ? -1.405 -26.156 1.856 1 95.88 96 THR A N 1
ATOM 753 C CA . THR A 1 96 ? -1.137 -27.25 2.781 1 95.88 96 THR A CA 1
ATOM 754 C C . THR A 1 96 ? 0.355 -27.562 2.822 1 95.88 96 THR A C 1
ATOM 756 O O . THR A 1 96 ? 0.827 -28.234 3.746 1 95.88 96 THR A O 1
ATOM 759 N N . GLU A 1 97 ? 1.042 -27.125 1.884 1 97.5 97 GLU A N 1
ATOM 760 C CA . GLU A 1 97 ? 2.482 -27.359 1.8 1 97.5 97 GLU A CA 1
ATOM 761 C C . GLU A 1 97 ? 3.26 -26.094 2.188 1 97.5 97 GLU A C 1
ATOM 763 O O . GLU A 1 97 ? 4.492 -26.094 2.156 1 97.5 97 GLU A O 1
ATOM 768 N N . SER A 1 98 ? 2.584 -25.047 2.467 1 97.62 98 SER A N 1
ATOM 769 C CA . SER A 1 98 ? 3.215 -23.781 2.836 1 97.62 98 SER A CA 1
ATOM 770 C C . SER A 1 98 ? 3.479 -23.703 4.336 1 97.62 98 SER A C 1
ATOM 772 O O . SER A 1 98 ? 2.58 -23.969 5.141 1 97.62 98 SER A O 1
ATOM 774 N N . ALA A 1 99 ? 4.637 -23.391 4.75 1 97.62 99 ALA A N 1
ATOM 775 C CA . ALA A 1 99 ? 5.02 -23.344 6.156 1 97.62 99 ALA A CA 1
ATOM 776 C C . ALA A 1 99 ? 4.324 -22.203 6.879 1 97.62 99 ALA A C 1
ATOM 778 O O . ALA A 1 99 ? 4.105 -21.141 6.297 1 97.62 99 ALA A O 1
ATOM 779 N N . LEU A 1 100 ? 3.99 -22.406 8.18 1 97.25 100 LEU A N 1
ATOM 780 C CA . LEU A 1 100 ? 3.533 -21.297 9 1 97.25 100 LEU A CA 1
ATOM 781 C C . LE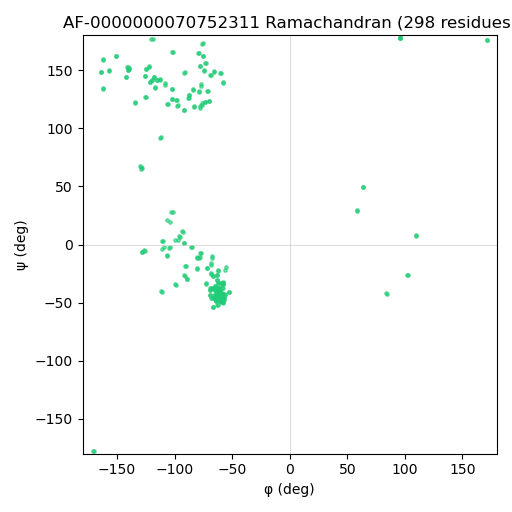U A 1 100 ? 4.582 -20.188 9.055 1 97.25 100 LEU A C 1
ATOM 783 O O . LEU A 1 100 ? 5.781 -20.469 9.133 1 97.25 100 LEU A O 1
ATOM 787 N N . GLY A 1 101 ? 4.129 -18.984 9 1 98.12 101 GLY A N 1
ATOM 788 C CA . GLY A 1 101 ? 5.039 -17.859 8.938 1 98.12 101 GLY A CA 1
ATOM 789 C C . GLY A 1 101 ? 5.184 -17.266 7.547 1 98.12 101 GLY A C 1
ATOM 790 O O . GLY A 1 101 ? 5.605 -16.125 7.387 1 98.12 101 GLY A O 1
ATOM 791 N N . THR A 1 102 ? 4.957 -18.094 6.504 1 98.5 102 THR A N 1
ATOM 792 C CA . THR A 1 102 ? 4.875 -17.547 5.148 1 98.5 102 THR A CA 1
ATOM 793 C C . THR A 1 102 ? 3.51 -16.922 4.898 1 98.5 102 THR A C 1
ATOM 795 O O . THR A 1 102 ? 2.572 -17.125 5.676 1 98.5 102 THR A O 1
ATOM 798 N N . ILE A 1 103 ? 3.424 -16.172 3.896 1 98.56 103 ILE A N 1
ATOM 799 C CA . ILE A 1 103 ? 2.18 -15.469 3.588 1 98.56 103 ILE A CA 1
ATOM 800 C C . ILE A 1 103 ? 1.082 -16.484 3.277 1 98.56 103 ILE A C 1
ATOM 802 O O . ILE A 1 103 ? -0.007 -16.422 3.854 1 98.56 103 ILE A O 1
ATOM 806 N N . ARG A 1 104 ? 1.383 -17.438 2.42 1 98.62 104 ARG A N 1
ATOM 807 C CA . ARG A 1 104 ? 0.365 -18.422 2.051 1 98.62 104 ARG A CA 1
ATOM 808 C C . ARG A 1 104 ? 0.106 -19.406 3.191 1 98.62 104 ARG A C 1
ATOM 810 O O . ARG A 1 104 ? -1.011 -19.906 3.348 1 98.62 104 ARG A O 1
ATOM 817 N N . GLY A 1 105 ? 1.122 -19.719 3.949 1 98.31 105 GLY A N 1
ATOM 818 C CA . GLY A 1 105 ? 0.915 -20.531 5.133 1 98.31 105 GLY A CA 1
ATOM 819 C C . GLY A 1 105 ? 0.007 -19.875 6.16 1 98.31 105 GLY A C 1
ATOM 820 O O . GLY A 1 105 ? -0.788 -20.562 6.812 1 98.31 105 GLY A O 1
ATOM 821 N N . ASP A 1 106 ? 0.058 -18.625 6.246 1 98.5 106 ASP A N 1
ATOM 822 C CA . ASP A 1 106 ? -0.671 -17.891 7.277 1 98.5 106 ASP A CA 1
ATOM 823 C C . ASP A 1 106 ? -2.08 -17.531 6.809 1 98.5 106 ASP A C 1
ATOM 825 O O . ASP A 1 106 ? -3.008 -17.453 7.613 1 98.5 106 ASP A O 1
ATOM 829 N N . PHE A 1 107 ? -2.258 -17.328 5.438 1 98.31 107 PHE A N 1
ATOM 830 C CA . PHE A 1 107 ? -3.486 -16.641 5.066 1 98.31 107 PHE A CA 1
ATOM 831 C C . PHE A 1 107 ? -4.25 -17.422 4.008 1 98.31 107 PHE A C 1
ATOM 833 O O . PHE A 1 107 ? -5.367 -17.062 3.641 1 98.31 107 PHE A O 1
ATOM 840 N N . CYS A 1 108 ? -3.666 -18.5 3.496 1 97.56 108 CYS A N 1
ATOM 841 C CA . CYS A 1 108 ? -4.309 -19.188 2.381 1 97.56 108 CYS A CA 1
ATOM 842 C C . CYS A 1 108 ? -4.891 -20.516 2.828 1 97.56 108 CYS A C 1
ATOM 844 O O . CYS A 1 108 ? -4.27 -21.234 3.607 1 97.56 108 CYS A O 1
ATOM 846 N N . VAL A 1 109 ? -6.031 -20.797 2.357 1 96.69 109 VAL A N 1
ATOM 847 C CA . VAL A 1 109 ? -6.695 -22.078 2.619 1 96.69 109 VAL A CA 1
ATOM 848 C C . VAL A 1 109 ? -6.773 -22.891 1.331 1 96.69 109 VAL A C 1
ATOM 850 O O . VAL A 1 109 ? -6.516 -24.094 1.335 1 96.69 109 VAL A O 1
ATOM 853 N N . ASP A 1 110 ? -7.074 -22.172 0.198 1 95.62 110 ASP A N 1
ATOM 854 C CA . ASP A 1 110 ? -7.285 -22.828 -1.092 1 95.62 110 ASP A CA 1
ATOM 855 C C . ASP A 1 110 ? -6.277 -22.328 -2.127 1 95.62 110 ASP A C 1
ATOM 857 O O . ASP A 1 110 ? -6.012 -21.125 -2.219 1 95.62 110 ASP A O 1
ATOM 861 N N . VAL A 1 111 ? -5.805 -23.25 -2.967 1 93.94 111 VAL A N 1
ATOM 862 C CA . VAL A 1 111 ? -4.762 -22.969 -3.945 1 93.94 111 VAL A CA 1
ATOM 863 C C . VAL A 1 111 ? -5.262 -21.938 -4.953 1 93.94 111 VAL A C 1
ATOM 865 O O . VAL A 1 111 ? -4.48 -21.125 -5.453 1 93.94 111 VAL A O 1
ATOM 868 N N . GLY A 1 112 ? -6.504 -21.891 -5.246 1 93.88 112 GLY A N 1
ATOM 869 C CA . GLY A 1 112 ? -7.051 -20.938 -6.211 1 93.88 112 GLY A CA 1
ATOM 870 C C . GLY A 1 112 ? -7.207 -19.547 -5.656 1 93.88 112 GLY A C 1
ATOM 871 O O . GLY A 1 112 ? -7.52 -18.609 -6.398 1 93.88 112 GLY A O 1
ATOM 872 N N . ARG A 1 113 ? -7.051 -19.375 -4.332 1 95.44 113 ARG A N 1
ATOM 873 C CA . ARG A 1 113 ? -7.129 -18.109 -3.602 1 95.44 113 ARG A CA 1
ATOM 874 C C . ARG A 1 113 ? -5.918 -17.938 -2.695 1 95.44 113 ARG A C 1
ATOM 876 O O . ARG A 1 113 ? -6.055 -17.859 -1.472 1 95.44 113 ARG A O 1
ATOM 883 N N . ASN A 1 114 ? -4.82 -17.781 -3.393 1 96 114 ASN A N 1
ATOM 884 C CA . ASN A 1 114 ? -3.59 -17.906 -2.615 1 96 114 ASN A CA 1
ATOM 885 C C . ASN A 1 114 ? -2.93 -16.547 -2.396 1 96 114 ASN A C 1
ATOM 887 O O . ASN A 1 114 ? -1.712 -16.469 -2.236 1 96 114 ASN A O 1
ATOM 891 N N . VAL A 1 115 ? -3.625 -15.422 -2.506 1 97.69 115 VAL A N 1
ATOM 892 C CA . VAL A 1 115 ? -3.412 -14.117 -1.882 1 97.69 115 VAL A CA 1
ATOM 893 C C . VAL A 1 115 ? -2.396 -13.32 -2.691 1 97.69 115 VAL A C 1
ATOM 895 O O . VAL A 1 115 ? -2.574 -12.117 -2.904 1 97.69 115 VAL A O 1
ATOM 898 N N . CYS A 1 116 ? -1.295 -14.031 -3.152 1 98.25 116 CYS A N 1
ATOM 899 C CA . CYS A 1 116 ? -0.227 -13.219 -3.73 1 98.25 116 CYS A CA 1
ATOM 900 C C . CYS A 1 116 ? 0.372 -13.906 -4.953 1 98.25 116 CYS A C 1
ATOM 902 O O . CYS A 1 116 ? 0.29 -15.125 -5.09 1 98.25 116 CYS A O 1
ATOM 904 N N . HIS A 1 117 ? 0.862 -13.109 -5.789 1 98.38 117 HIS A N 1
ATOM 905 C CA . HIS A 1 117 ? 1.76 -13.477 -6.879 1 98.38 117 HIS A CA 1
ATOM 906 C C . HIS A 1 117 ? 3.156 -12.906 -6.66 1 98.38 117 HIS A C 1
ATOM 908 O O . HIS A 1 117 ? 3.305 -11.805 -6.121 1 98.38 117 HIS A O 1
ATOM 914 N N . GLY A 1 118 ? 4.184 -13.656 -7.004 1 98.5 118 GLY A N 1
ATOM 915 C CA . GLY A 1 118 ? 5.559 -13.188 -6.98 1 98.5 118 GLY A CA 1
ATOM 916 C C . GLY A 1 118 ? 6.387 -13.711 -8.141 1 98.5 118 GLY A C 1
ATOM 917 O O . GLY A 1 118 ? 6.242 -14.859 -8.539 1 98.5 118 GLY A O 1
ATOM 918 N N . SER A 1 119 ? 7.246 -12.828 -8.562 1 98.38 119 SER A N 1
ATOM 919 C CA . SER A 1 119 ? 8.102 -13.219 -9.68 1 98.38 119 SER A CA 1
ATOM 920 C C . SER A 1 119 ? 8.953 -14.438 -9.32 1 98.38 119 SER A C 1
ATOM 922 O O . SER A 1 119 ? 9.406 -14.57 -8.18 1 98.38 119 SER A O 1
ATOM 924 N N . ASP A 1 120 ? 9.242 -15.281 -10.32 1 96.5 120 ASP A N 1
ATOM 925 C CA . ASP A 1 120 ? 9.953 -16.516 -10.023 1 96.5 120 ASP A CA 1
ATOM 926 C C . ASP A 1 120 ? 11.398 -16.453 -10.5 1 96.5 120 ASP A C 1
ATOM 928 O O . ASP A 1 120 ? 12.188 -17.375 -10.242 1 96.5 120 ASP A O 1
ATOM 932 N N . SER A 1 121 ? 11.734 -15.453 -11.227 1 97.88 121 SER A N 1
ATOM 933 C CA . SER A 1 121 ? 13.102 -15.195 -11.68 1 97.88 121 SER A CA 1
ATOM 934 C C . SER A 1 121 ? 13.352 -13.703 -11.875 1 97.88 121 SER A C 1
ATOM 936 O O . SER A 1 121 ? 12.406 -12.914 -11.945 1 97.88 121 SER A O 1
ATOM 938 N N . VAL A 1 122 ? 14.617 -13.367 -11.914 1 97.88 122 VAL A N 1
ATOM 939 C CA . VAL A 1 122 ? 14.977 -11.969 -12.156 1 97.88 122 VAL A CA 1
ATOM 940 C C . VAL A 1 122 ? 14.469 -11.531 -13.523 1 97.88 122 VAL A C 1
ATOM 942 O O . VAL A 1 122 ? 13.953 -10.422 -13.672 1 97.88 122 VAL A O 1
ATOM 945 N N . GLU A 1 123 ? 14.539 -12.438 -14.492 1 97.81 123 GLU A N 1
ATOM 946 C CA . GLU A 1 123 ? 14.055 -12.156 -15.836 1 97.81 123 GLU A CA 1
ATOM 947 C C . GLU A 1 123 ? 12.547 -11.914 -15.844 1 97.81 123 GLU A C 1
ATOM 949 O O . GLU A 1 123 ? 12.07 -10.938 -16.438 1 97.81 123 GLU A O 1
ATOM 954 N N . SER A 1 124 ? 11.82 -12.734 -15.227 1 97.69 124 SER A N 1
ATOM 955 C CA . SER A 1 124 ? 10.375 -12.57 -15.156 1 97.69 124 SER A CA 1
ATOM 956 C C . SER A 1 124 ? 10 -11.305 -14.391 1 97.69 124 SER A C 1
ATOM 958 O O . SER A 1 124 ? 9.023 -10.633 -14.742 1 97.69 124 SER A O 1
ATOM 960 N N . ALA A 1 125 ? 10.758 -11.055 -13.344 1 98.56 125 ALA A N 1
ATOM 961 C CA . ALA A 1 125 ? 10.508 -9.844 -12.578 1 98.56 125 ALA A CA 1
ATOM 962 C C . ALA A 1 125 ? 10.633 -8.602 -13.453 1 98.56 125 ALA A C 1
ATOM 964 O O . ALA A 1 125 ? 9.773 -7.719 -13.414 1 98.56 125 ALA A O 1
ATOM 965 N N . GLU A 1 126 ? 11.672 -8.539 -14.203 1 98.25 126 GLU A N 1
ATOM 966 C CA . GLU A 1 126 ? 11.875 -7.402 -15.094 1 98.25 126 GLU A CA 1
ATOM 967 C C . GLU A 1 126 ? 10.719 -7.254 -16.078 1 98.25 126 GLU A C 1
ATOM 969 O O . GLU A 1 126 ? 10.234 -6.145 -16.312 1 98.25 126 GLU A O 1
ATOM 974 N N . LYS A 1 127 ? 10.305 -8.336 -16.656 1 98.19 127 LYS A N 1
ATOM 975 C CA . LYS A 1 127 ? 9.188 -8.32 -17.594 1 98.19 127 LYS A CA 1
ATOM 976 C C . LYS A 1 127 ? 7.91 -7.836 -16.922 1 98.19 127 LYS A C 1
ATOM 978 O O . LYS A 1 127 ? 7.195 -6.996 -17.469 1 98.19 127 LYS A O 1
ATOM 983 N N . GLU A 1 128 ? 7.641 -8.375 -15.805 1 98.69 128 GLU A N 1
ATOM 984 C CA . GLU A 1 128 ? 6.422 -8.023 -15.078 1 98.69 128 GLU A CA 1
ATOM 985 C C . GLU A 1 128 ? 6.453 -6.562 -14.625 1 98.69 128 GLU A C 1
ATOM 987 O O . GLU A 1 128 ? 5.453 -5.848 -14.734 1 98.69 128 GLU A O 1
ATOM 992 N N . ILE A 1 129 ? 7.598 -6.102 -14.102 1 98.81 129 ILE A N 1
ATOM 993 C CA . ILE A 1 129 ? 7.734 -4.715 -13.664 1 98.81 129 ILE A CA 1
ATOM 994 C C . ILE A 1 129 ? 7.496 -3.775 -14.844 1 98.81 129 ILE A C 1
ATOM 996 O O . ILE A 1 129 ? 6.785 -2.775 -14.719 1 98.81 129 ILE A O 1
ATOM 1000 N N . ASN A 1 130 ? 8.031 -4.113 -15.984 1 98.69 130 ASN A N 1
ATOM 1001 C CA . ASN A 1 130 ? 7.84 -3.291 -17.172 1 98.69 130 ASN A CA 1
ATOM 1002 C C . ASN A 1 130 ? 6.379 -3.264 -17.609 1 98.69 130 ASN A C 1
ATOM 1004 O O . ASN A 1 130 ? 5.898 -2.25 -18.125 1 98.69 130 ASN A O 1
ATOM 1008 N N . LEU A 1 131 ? 5.715 -4.344 -17.453 1 98.69 131 LEU A N 1
ATOM 1009 C CA . LEU A 1 131 ? 4.309 -4.438 -17.828 1 98.69 131 LEU A CA 1
ATOM 1010 C C . LEU A 1 131 ? 3.438 -3.594 -16.906 1 98.69 131 LEU A C 1
ATOM 1012 O O . LEU A 1 131 ? 2.553 -2.871 -17.375 1 98.69 131 LEU A O 1
ATOM 1016 N N . TRP A 1 132 ? 3.703 -3.656 -15.625 1 98.75 132 TRP A N 1
ATOM 1017 C CA . TRP 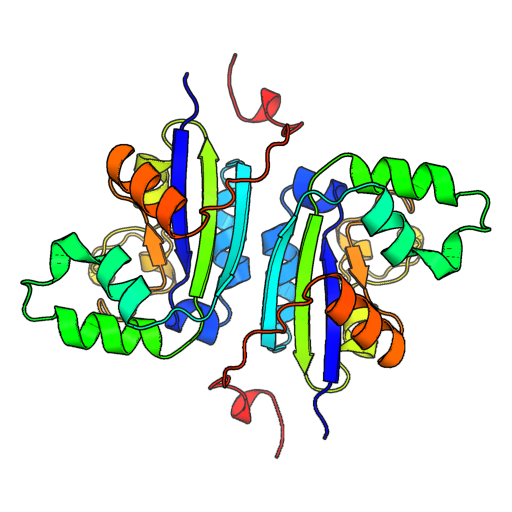A 1 132 ? 2.809 -3.068 -14.633 1 98.75 132 TRP A CA 1
ATOM 1018 C C . TRP A 1 132 ? 3.209 -1.629 -14.32 1 98.75 132 TRP A C 1
ATOM 1020 O O . TRP A 1 132 ? 2.379 -0.828 -13.883 1 98.75 132 TRP A O 1
ATOM 1030 N N . PHE A 1 133 ? 4.422 -1.318 -14.492 1 98.62 133 PHE A N 1
ATOM 1031 C CA . PHE A 1 133 ? 4.945 0.02 -14.25 1 98.62 133 PHE A CA 1
ATOM 1032 C C . PHE A 1 133 ? 5.738 0.516 -15.453 1 98.62 133 PHE A C 1
ATOM 1034 O O . PHE A 1 133 ? 6.938 0.78 -15.344 1 98.62 133 PHE A O 1
ATOM 1041 N N . PRO A 1 134 ? 5.059 0.724 -16.547 1 98.06 134 PRO A N 1
ATOM 1042 C CA . PRO A 1 134 ? 5.762 1.175 -17.75 1 98.06 134 PRO A CA 1
ATOM 1043 C C . PRO A 1 134 ? 6.43 2.535 -17.562 1 98.06 134 PRO A C 1
ATOM 1045 O O . PRO A 1 134 ? 7.387 2.859 -18.281 1 98.06 134 PRO A O 1
ATOM 1048 N N . GLU A 1 135 ? 5.969 3.314 -16.625 1 96.56 135 GLU A N 1
ATOM 1049 C CA . GLU A 1 135 ? 6.539 4.625 -16.312 1 96.56 135 GLU A CA 1
ATOM 1050 C C . GLU A 1 135 ? 7.824 4.488 -15.508 1 96.56 135 GLU A C 1
ATOM 1052 O O . GLU A 1 135 ? 8.539 5.469 -15.305 1 96.56 135 GLU A O 1
ATOM 1057 N N . GLY A 1 136 ? 8.156 3.287 -15.086 1 97.62 136 GLY A N 1
ATOM 1058 C CA . GLY A 1 136 ? 9.336 3.064 -14.266 1 97.62 136 GLY A CA 1
ATOM 1059 C C . GLY A 1 136 ? 9.023 3.031 -12.781 1 97.62 136 GLY A C 1
ATOM 1060 O O . GLY A 1 136 ? 7.863 3.146 -12.375 1 97.62 136 GLY A O 1
ATOM 1061 N N . VAL A 1 137 ? 10.008 2.795 -11.938 1 98.25 137 VAL A N 1
ATOM 1062 C CA . VAL A 1 137 ? 9.859 2.73 -10.484 1 98.25 137 VAL A CA 1
ATOM 1063 C C . VAL A 1 137 ? 10.359 4.027 -9.859 1 98.25 137 VAL A C 1
ATOM 1065 O O . VAL A 1 137 ? 10.977 4.855 -10.531 1 98.25 137 VAL A O 1
ATOM 1068 N N . VAL A 1 138 ? 10.047 4.25 -8.625 1 98.06 138 VAL A N 1
ATOM 1069 C CA . VAL A 1 138 ? 10.469 5.438 -7.887 1 98.06 138 VAL A CA 1
ATOM 1070 C C . VAL A 1 138 ? 11.891 5.23 -7.352 1 98.06 138 VAL A C 1
ATOM 1072 O O . VAL A 1 138 ? 12.133 4.316 -6.566 1 98.06 138 VAL A O 1
ATOM 1075 N N . GLU A 1 139 ? 12.75 6.109 -7.82 1 95.81 139 GLU A N 1
ATOM 1076 C CA . GLU A 1 139 ? 14.125 6.043 -7.344 1 95.81 139 GLU A CA 1
ATOM 1077 C C . GLU A 1 139 ? 14.312 6.867 -6.074 1 95.81 139 GLU A C 1
ATOM 1079 O O . GLU A 1 139 ? 13.938 8.039 -6.031 1 95.81 139 GLU A O 1
ATOM 1084 N N . TRP A 1 140 ? 14.828 6.227 -5.078 1 95.75 140 TRP A N 1
ATOM 1085 C CA . TRP A 1 140 ? 15.125 6.91 -3.826 1 95.75 140 TRP A CA 1
ATOM 1086 C C . TRP A 1 140 ? 16.094 6.102 -2.979 1 95.75 140 TRP A C 1
ATOM 1088 O O . TRP A 1 140 ? 16.328 4.918 -3.24 1 95.75 140 TRP A O 1
ATOM 1098 N N . GLY A 1 141 ? 16.766 6.785 -2.045 1 94.31 141 GLY A N 1
ATOM 1099 C CA . GLY A 1 141 ? 17.734 6.129 -1.185 1 94.31 141 GLY A CA 1
ATOM 1100 C C . GLY A 1 141 ? 17.203 5.84 0.206 1 94.31 141 GLY A C 1
ATOM 1101 O O . GLY A 1 141 ? 16.719 6.746 0.891 1 94.31 141 GLY A O 1
ATOM 1102 N N . ALA A 1 142 ? 17.297 4.527 0.612 1 93.06 142 ALA A N 1
ATOM 1103 C CA . ALA A 1 142 ? 16.922 4.141 1.971 1 93.06 142 ALA A CA 1
ATOM 1104 C C . ALA A 1 142 ? 18.031 4.488 2.963 1 93.06 142 ALA A C 1
ATOM 1106 O O . ALA A 1 142 ? 19.188 4.102 2.771 1 93.06 142 ALA A O 1
ATOM 1107 N N . GLN A 1 143 ? 17.672 5.109 4.012 1 91.94 143 GLN A N 1
ATOM 1108 C CA . GLN A 1 143 ? 18.672 5.602 4.957 1 91.94 143 GLN A CA 1
ATOM 1109 C C . GLN A 1 143 ? 19.156 4.48 5.867 1 91.94 143 GLN A C 1
ATOM 1111 O O . GLN A 1 143 ? 20.219 4.602 6.484 1 91.94 143 GLN A O 1
ATOM 1116 N N . ASP A 1 144 ? 18.375 3.439 5.969 1 92.81 144 ASP A N 1
ATOM 1117 C CA . ASP A 1 144 ? 18.781 2.355 6.855 1 92.81 144 ASP A CA 1
ATOM 1118 C C . ASP A 1 144 ? 19.562 1.283 6.098 1 92.81 144 ASP A C 1
ATOM 1120 O O . ASP A 1 144 ? 19.781 0.188 6.617 1 92.81 144 ASP A O 1
ATOM 1124 N N . ASP A 1 145 ? 19.953 1.534 4.887 1 92.56 145 ASP A N 1
ATOM 1125 C CA . ASP A 1 145 ? 20.656 0.568 4.059 1 92.56 145 ASP A CA 1
ATOM 1126 C C . ASP A 1 145 ? 21.875 0 4.797 1 92.56 145 ASP A C 1
ATOM 1128 O O . ASP A 1 145 ? 22.125 -1.203 4.738 1 92.56 145 ASP A O 1
ATOM 1132 N N . GLU A 1 146 ? 22.562 0.866 5.488 1 91.88 146 GLU A N 1
ATOM 1133 C CA . GLU A 1 146 ? 23.797 0.446 6.133 1 91.88 146 GLU A CA 1
ATOM 1134 C C . GLU A 1 146 ? 23.516 -0.467 7.324 1 91.88 146 GLU A C 1
ATOM 1136 O O . GLU A 1 146 ? 24.422 -1.15 7.816 1 91.88 146 GLU A O 1
ATOM 1141 N N . TRP A 1 147 ? 22.297 -0.417 7.84 1 93 147 TRP A N 1
ATOM 1142 C CA . TRP A 1 147 ? 21.938 -1.253 8.977 1 93 147 TRP A CA 1
ATOM 1143 C C . TRP A 1 147 ? 21.375 -2.59 8.516 1 93 147 TRP A C 1
ATOM 1145 O O . TRP A 1 147 ? 21.312 -3.549 9.289 1 93 147 TRP A O 1
ATOM 1155 N N . VAL A 1 148 ? 20.922 -2.66 7.223 1 92.44 148 VAL A N 1
ATOM 1156 C CA . VAL A 1 148 ? 20.281 -3.852 6.676 1 92.44 148 VAL A CA 1
ATOM 1157 C C . VAL A 1 148 ? 21.297 -4.656 5.863 1 92.44 148 VAL A C 1
ATOM 1159 O O . VAL A 1 148 ? 21.234 -5.891 5.844 1 92.44 148 VAL A O 1
ATOM 1162 N N . TYR A 1 149 ? 22.141 -3.986 5.246 1 91.56 149 TYR A N 1
ATOM 1163 C CA . TYR A 1 149 ? 23.094 -4.637 4.363 1 91.56 149 TYR A CA 1
ATOM 1164 C C . TYR A 1 149 ? 24.531 -4.402 4.852 1 91.56 149 TYR A C 1
ATOM 1166 O O . TYR A 1 149 ? 24.859 -3.324 5.348 1 91.56 149 TYR A O 1
ATOM 1174 N N . GLU A 1 150 ? 25.312 -5.512 4.617 1 87.81 150 GLU A N 1
ATOM 1175 C CA . GLU A 1 150 ? 26.734 -5.406 4.934 1 87.81 150 GLU A CA 1
ATOM 1176 C C . GLU A 1 150 ? 27.547 -4.938 3.723 1 87.81 150 GLU A C 1
ATOM 1178 O O . GLU A 1 150 ? 27.281 -5.367 2.598 1 87.81 150 GLU A O 1
ATOM 1183 N N . ASN A 1 151 ? 28.219 -3.676 3.775 1 65.69 151 ASN A N 1
ATOM 1184 C CA . ASN A 1 151 ? 29.156 -3.225 2.754 1 65.69 151 ASN A CA 1
ATOM 1185 C C . ASN A 1 151 ? 30.359 -4.16 2.645 1 65.69 151 ASN A C 1
ATOM 1187 O O . ASN A 1 151 ? 30.781 -4.738 3.643 1 65.69 151 ASN A O 1
ATOM 1191 N N . MET B 1 1 ? -26 5.211 5.926 1 69.75 1 MET B N 1
ATOM 1192 C CA . MET B 1 1 ? -25.406 6.539 5.816 1 69.75 1 MET B CA 1
ATOM 1193 C C . MET B 1 1 ? -24.516 6.637 4.586 1 69.75 1 MET B C 1
ATOM 1195 O O . MET B 1 1 ? -23.969 5.629 4.125 1 69.75 1 MET B O 1
ATOM 1199 N N . ALA B 1 2 ? -24.359 7.891 4.102 1 79.75 2 ALA B N 1
ATOM 1200 C CA . ALA B 1 2 ? -23.609 8.102 2.863 1 79.75 2 ALA B CA 1
ATOM 1201 C C . ALA B 1 2 ? -22.125 7.867 3.078 1 79.75 2 ALA B C 1
ATOM 1203 O O . ALA B 1 2 ? -21.562 8.258 4.109 1 79.75 2 ALA B O 1
ATOM 1204 N N . ARG B 1 3 ? -21.5 7.062 2.16 1 93.62 3 ARG B N 1
ATOM 1205 C CA . ARG B 1 3 ? -20.062 6.879 2.201 1 93.62 3 ARG B CA 1
ATOM 1206 C C . ARG B 1 3 ? -19.328 8.094 1.626 1 93.62 3 ARG B C 1
ATOM 1208 O O . ARG B 1 3 ? -19.812 8.711 0.676 1 93.62 3 ARG B O 1
ATOM 1215 N N . GLU B 1 4 ? -18.312 8.516 2.258 1 97.56 4 GLU B N 1
ATOM 1216 C CA . GLU B 1 4 ? -17.406 9.531 1.741 1 97.56 4 GLU B CA 1
ATOM 1217 C C . GLU B 1 4 ? -15.984 8.984 1.585 1 97.56 4 GLU B C 1
ATOM 1219 O O . GLU B 1 4 ? -15.742 7.805 1.838 1 97.56 4 GLU B O 1
ATOM 1224 N N . ARG B 1 5 ? -15.094 9.844 1.048 1 98.62 5 ARG B N 1
ATOM 1225 C CA . ARG B 1 5 ? -13.711 9.453 0.833 1 98.62 5 ARG B CA 1
ATOM 1226 C C . ARG B 1 5 ? -12.75 10.43 1.502 1 98.62 5 ARG B C 1
ATOM 1228 O O . ARG B 1 5 ? -13.047 11.625 1.607 1 98.62 5 ARG B O 1
ATOM 1235 N N . THR B 1 6 ? -11.695 9.938 1.981 1 98.88 6 THR B N 1
ATOM 1236 C CA . THR B 1 6 ? -10.617 10.773 2.518 1 98.88 6 THR B CA 1
ATOM 1237 C C . THR B 1 6 ? -9.297 10.453 1.834 1 98.88 6 THR B C 1
ATOM 1239 O O . THR B 1 6 ? -9.109 9.344 1.319 1 98.88 6 THR B O 1
ATOM 1242 N N . TYR B 1 7 ? -8.461 11.445 1.771 1 98.94 7 TYR B N 1
ATOM 1243 C CA . TYR B 1 7 ? -7.094 11.289 1.295 1 98.94 7 TYR B CA 1
ATOM 1244 C C . TYR B 1 7 ? -6.121 11.172 2.461 1 98.94 7 TYR B C 1
ATOM 1246 O O . TYR B 1 7 ? -6.117 12.008 3.365 1 98.94 7 TYR B O 1
ATOM 1254 N N . ILE B 1 8 ? -5.344 10.086 2.473 1 98.88 8 ILE B N 1
ATOM 1255 C CA . ILE B 1 8 ? -4.301 9.836 3.461 1 98.88 8 ILE B CA 1
ATOM 1256 C C . ILE B 1 8 ?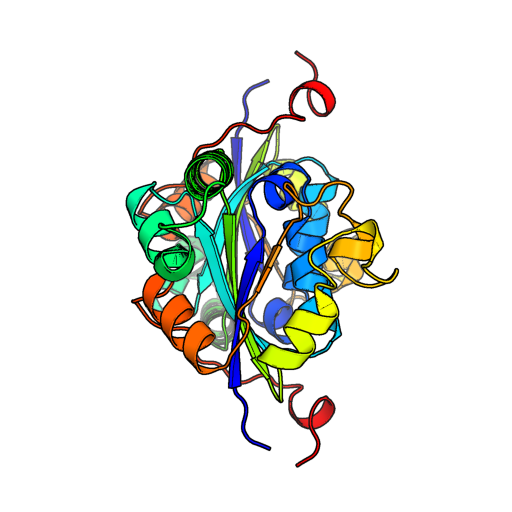 -2.955 9.672 2.758 1 98.88 8 ILE B C 1
ATOM 1258 O O . ILE B 1 8 ? -2.869 9.023 1.711 1 98.88 8 ILE B O 1
ATOM 1262 N N . MET B 1 9 ? -1.927 10.203 3.316 1 98.88 9 MET B N 1
ATOM 1263 C CA . MET B 1 9 ? -0.587 10.117 2.742 1 98.88 9 MET B CA 1
ATOM 1264 C C . MET B 1 9 ? 0.439 9.75 3.809 1 98.88 9 MET B C 1
ATOM 1266 O O . MET B 1 9 ? 0.521 10.398 4.848 1 98.88 9 MET B O 1
ATOM 1270 N N . VAL B 1 10 ? 1.121 8.688 3.592 1 98.88 10 VAL B N 1
ATOM 1271 C CA . VAL B 1 10 ? 2.32 8.453 4.391 1 98.88 10 VAL B CA 1
ATOM 1272 C C . VAL B 1 10 ? 3.453 9.352 3.898 1 98.88 10 VAL B C 1
ATOM 1274 O O . VAL B 1 10 ? 3.832 9.297 2.725 1 98.88 10 VAL B O 1
ATOM 1277 N N . LYS B 1 11 ? 3.951 10.18 4.754 1 98.69 11 LYS B N 1
ATOM 1278 C CA . LYS B 1 11 ? 4.984 11.156 4.434 1 98.69 11 LYS B CA 1
ATOM 1279 C C . LYS B 1 11 ? 6.352 10.492 4.297 1 98.69 11 LYS B C 1
ATOM 1281 O O . LYS B 1 11 ? 6.492 9.297 4.555 1 98.69 11 LYS B O 1
ATOM 1286 N N . PRO B 1 12 ? 7.383 11.242 3.867 1 98.5 12 PRO B N 1
ATOM 1287 C CA . PRO B 1 12 ? 8.688 10.633 3.584 1 98.5 12 PRO B CA 1
ATOM 1288 C C . PRO B 1 12 ? 9.281 9.922 4.797 1 98.5 12 PRO B C 1
ATOM 1290 O O . PRO B 1 12 ? 9.914 8.875 4.652 1 98.5 12 PRO B O 1
ATOM 1293 N N . ASP B 1 13 ? 9.102 10.469 5.965 1 98.25 13 ASP B N 1
ATOM 1294 C CA . ASP B 1 13 ? 9.656 9.812 7.145 1 98.25 13 ASP B CA 1
ATOM 1295 C C . ASP B 1 13 ? 9 8.453 7.383 1 98.25 13 ASP B C 1
ATOM 1297 O O . ASP B 1 13 ? 9.664 7.496 7.773 1 98.25 13 ASP B O 1
ATOM 1301 N N . GLY B 1 14 ? 7.676 8.375 7.164 1 98.38 14 GLY B N 1
ATOM 1302 C CA . GLY B 1 14 ? 6.984 7.102 7.297 1 98.38 14 GLY B CA 1
ATOM 1303 C C . GLY B 1 14 ? 7.469 6.059 6.312 1 98.38 14 GLY B C 1
ATOM 1304 O O . GLY B 1 14 ? 7.609 4.883 6.66 1 98.38 14 GLY B O 1
ATOM 1305 N N . VAL B 1 15 ? 7.703 6.492 5.074 1 98.75 15 VAL B N 1
ATOM 1306 C CA . VAL B 1 15 ? 8.211 5.566 4.066 1 98.75 15 VAL B CA 1
ATOM 1307 C C . VAL B 1 15 ? 9.617 5.105 4.449 1 98.75 15 VAL B C 1
ATOM 1309 O O . VAL B 1 15 ? 9.906 3.908 4.441 1 98.75 15 VAL B O 1
ATOM 1312 N N . GLN B 1 16 ? 10.477 6.074 4.859 1 98 16 GLN B N 1
ATOM 1313 C CA . GLN B 1 16 ? 11.852 5.781 5.262 1 98 16 GLN B CA 1
ATOM 1314 C C . GLN B 1 16 ? 11.883 4.789 6.422 1 98 16 GLN B C 1
ATOM 1316 O O . GLN B 1 16 ? 12.773 3.934 6.492 1 98 16 GLN B O 1
ATOM 1321 N N . ARG B 1 17 ? 10.898 4.871 7.246 1 97.81 17 ARG B N 1
ATOM 1322 C CA . ARG B 1 17 ? 10.898 4.078 8.469 1 97.81 17 ARG B CA 1
ATOM 1323 C C . ARG B 1 17 ? 10.102 2.789 8.281 1 97.81 17 ARG B C 1
ATOM 1325 O O . ARG B 1 17 ? 9.844 2.064 9.242 1 97.81 17 ARG B O 1
ATOM 1332 N N . HIS B 1 18 ? 9.688 2.523 7.09 1 98.19 18 HIS B N 1
ATOM 1333 C CA . HIS B 1 18 ? 9.008 1.282 6.75 1 98.19 18 HIS B CA 1
ATOM 1334 C C . HIS B 1 18 ? 7.676 1.165 7.492 1 98.19 18 HIS B C 1
ATOM 1336 O O . HIS B 1 18 ? 7.375 0.118 8.07 1 98.19 18 HIS B O 1
ATOM 1342 N N . LEU B 1 19 ? 6.879 2.205 7.43 1 98.69 19 LEU B N 1
ATOM 1343 C CA . LEU B 1 19 ? 5.625 2.217 8.172 1 98.69 19 LEU B CA 1
ATOM 1344 C C . LEU B 1 19 ? 4.43 2.137 7.227 1 98.69 19 LEU B C 1
ATOM 1346 O O . LEU B 1 19 ? 3.279 2.201 7.664 1 98.69 19 LEU B O 1
ATOM 1350 N N . VAL B 1 20 ? 4.637 2.012 5.93 1 98.88 20 VAL B N 1
ATOM 1351 C CA . VAL B 1 20 ? 3.559 2.01 4.945 1 98.88 20 VAL B CA 1
ATOM 1352 C C . VAL B 1 20 ? 2.58 0.88 5.254 1 98.88 20 VAL B C 1
ATOM 1354 O O . VAL B 1 20 ? 1.371 1.108 5.359 1 98.88 20 VAL B O 1
ATOM 1357 N N . GLY B 1 21 ? 3.086 -0.317 5.453 1 98.88 21 GLY B N 1
ATOM 1358 C CA . GLY B 1 21 ? 2.238 -1.46 5.75 1 98.88 21 GLY B CA 1
ATOM 1359 C C . GLY B 1 21 ? 1.462 -1.307 7.043 1 98.88 21 GLY B C 1
ATOM 1360 O O . GLY B 1 21 ? 0.277 -1.641 7.105 1 98.88 21 GLY B O 1
ATOM 1361 N N . GLU B 1 22 ? 2.131 -0.83 8.062 1 98.75 22 GLU B N 1
ATOM 1362 C CA . GLU B 1 22 ? 1.493 -0.603 9.359 1 98.75 22 GLU B CA 1
ATOM 1363 C C . GLU B 1 22 ? 0.302 0.343 9.234 1 98.75 22 GLU B C 1
ATOM 1365 O O . GLU B 1 22 ? -0.773 0.074 9.773 1 98.75 22 GLU B O 1
ATOM 1370 N N . ILE B 1 23 ? 0.509 1.443 8.547 1 98.81 23 ILE B N 1
ATOM 1371 C CA . ILE B 1 23 ? -0.519 2.473 8.438 1 98.81 23 ILE B CA 1
ATOM 1372 C C . ILE B 1 23 ? -1.689 1.949 7.609 1 98.81 23 ILE B C 1
ATOM 1374 O O . ILE B 1 23 ? -2.85 2.104 7.996 1 98.81 23 ILE B O 1
ATOM 1378 N N . ILE B 1 24 ? -1.421 1.308 6.477 1 98.88 24 ILE B N 1
ATOM 1379 C CA . ILE B 1 24 ? -2.479 0.725 5.66 1 98.88 24 ILE B CA 1
ATOM 1380 C C . ILE B 1 24 ? -3.275 -0.281 6.488 1 98.88 24 ILE B C 1
ATOM 1382 O O . ILE B 1 24 ? -4.508 -0.279 6.461 1 98.88 24 ILE B O 1
ATOM 1386 N N . LYS B 1 25 ? -2.613 -1.056 7.246 1 98.75 25 LYS B N 1
ATOM 1387 C CA . LYS B 1 25 ? -3.246 -2.1 8.047 1 98.75 25 LYS B CA 1
ATOM 1388 C C . LYS B 1 25 ? -4.227 -1.502 9.055 1 98.75 25 LYS B C 1
ATOM 1390 O O . LYS B 1 25 ? -5.285 -2.078 9.312 1 98.75 25 LYS B O 1
ATOM 1395 N N . ARG B 1 26 ? -3.9 -0.406 9.609 1 98.69 26 ARG B N 1
ATOM 1396 C CA . ARG B 1 26 ? -4.777 0.224 10.594 1 98.69 26 ARG B CA 1
ATOM 1397 C C . ARG B 1 26 ? -6.117 0.602 9.969 1 98.69 26 ARG B C 1
ATOM 1399 O O . ARG B 1 26 ? -7.172 0.388 10.57 1 98.69 26 ARG B O 1
ATOM 1406 N N . PHE B 1 27 ? -6.098 1.195 8.781 1 98.75 27 PHE B N 1
ATOM 1407 C CA . PHE B 1 27 ? -7.328 1.592 8.109 1 98.75 27 PHE B CA 1
ATOM 1408 C C . PHE B 1 27 ? -8.109 0.369 7.648 1 98.75 27 PHE B C 1
ATOM 1410 O O . PHE B 1 27 ? -9.344 0.349 7.723 1 98.75 27 PHE B O 1
ATOM 1417 N N . GLU B 1 28 ? -7.402 -0.693 7.176 1 98.56 28 GLU B N 1
ATOM 1418 C CA . GLU B 1 28 ? -8.047 -1.949 6.805 1 98.56 28 GLU B CA 1
ATOM 1419 C C . GLU B 1 28 ? -8.734 -2.592 8 1 98.56 28 GLU B C 1
ATOM 1421 O O . GLU B 1 28 ? -9.875 -3.057 7.898 1 98.56 28 GLU B O 1
ATOM 1426 N N . THR B 1 29 ? -8.039 -2.609 9.086 1 97.94 29 THR B N 1
ATOM 1427 C CA . THR B 1 29 ? -8.555 -3.23 10.297 1 97.94 29 THR B CA 1
ATOM 1428 C C . THR B 1 29 ? -9.828 -2.525 10.766 1 97.94 29 THR B C 1
ATOM 1430 O O . THR B 1 29 ? -10.758 -3.17 11.25 1 97.94 29 THR B O 1
ATOM 1433 N N . LYS B 1 30 ? -9.852 -1.198 10.641 1 97.56 30 LYS B N 1
ATOM 1434 C CA . LYS B 1 30 ? -11.023 -0.423 11.023 1 97.56 30 LYS B CA 1
ATOM 1435 C C . LYS B 1 30 ? -12.227 -0.786 10.156 1 97.56 30 LYS B C 1
ATOM 1437 O O . LYS B 1 30 ? -13.375 -0.596 10.57 1 97.56 30 LYS B O 1
ATOM 1442 N N . G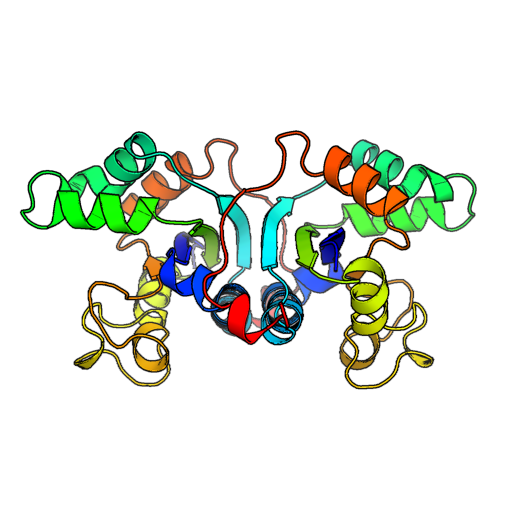LY B 1 31 ? -11.961 -1.27 8.906 1 97.31 31 GLY B N 1
ATOM 1443 C CA . GLY B 1 31 ? -13.031 -1.702 8.016 1 97.31 31 GLY B CA 1
ATOM 1444 C C . GLY B 1 31 ? -13.234 -0.775 6.832 1 97.31 31 GLY B C 1
ATOM 1445 O O . GLY B 1 31 ? -14.227 -0.888 6.113 1 97.31 31 GLY B O 1
ATOM 1446 N N . TYR B 1 32 ? -12.328 0.218 6.641 1 98.12 32 TYR B N 1
ATOM 1447 C CA . TYR B 1 32 ? -12.461 1.136 5.512 1 98.12 32 TYR B CA 1
ATOM 1448 C C . TYR B 1 32 ? -11.977 0.486 4.223 1 98.12 32 TYR B C 1
ATOM 1450 O O . TYR B 1 32 ? -11.156 -0.439 4.254 1 98.12 32 TYR B O 1
ATOM 1458 N N . LYS B 1 33 ? -12.516 0.944 3.176 1 98.12 33 LYS B N 1
ATOM 1459 C CA . LYS B 1 33 ? -12.25 0.37 1.858 1 98.12 33 LYS B CA 1
ATOM 1460 C C . LYS B 1 33 ? -11.172 1.159 1.121 1 98.12 33 LYS B C 1
ATOM 1462 O O . LYS B 1 33 ? -11.312 2.365 0.911 1 98.12 33 LYS B O 1
ATOM 1467 N N . LEU B 1 34 ? -10.078 0.477 0.791 1 98.81 34 LEU B N 1
ATOM 1468 C CA . LEU B 1 34 ? -9.016 1.079 -0.002 1 98.81 34 LEU B CA 1
ATOM 1469 C C . LEU B 1 34 ? -9.438 1.224 -1.46 1 98.81 34 LEU B C 1
ATOM 1471 O O . LEU B 1 34 ? -9.75 0.231 -2.121 1 98.81 34 LEU B O 1
ATOM 1475 N N . VAL B 1 35 ? -9.398 2.537 -2.002 1 98.88 35 VAL B N 1
ATOM 1476 C CA . VAL B 1 35 ? -9.93 2.691 -3.352 1 98.88 35 VAL B CA 1
ATOM 1477 C C . VAL B 1 35 ? -8.891 3.363 -4.242 1 98.88 35 VAL B C 1
ATOM 1479 O O . VAL B 1 35 ? -9.086 3.492 -5.453 1 98.88 35 VAL B O 1
ATOM 1482 N N . ALA B 1 36 ? -7.762 3.785 -3.693 1 98.88 36 ALA B N 1
ATOM 1483 C CA . ALA B 1 36 ? -6.598 4.23 -4.453 1 98.88 36 ALA B CA 1
ATOM 1484 C C . ALA B 1 36 ? -5.324 4.117 -3.619 1 98.88 36 ALA B C 1
ATOM 1486 O O . ALA B 1 36 ? -5.359 4.289 -2.398 1 98.88 36 ALA B O 1
ATOM 1487 N N . LEU B 1 37 ? -4.293 3.889 -4.309 1 98.88 37 LEU B N 1
ATOM 1488 C CA . LEU B 1 37 ? -3.004 3.674 -3.664 1 98.88 37 LEU B CA 1
ATOM 1489 C C . LEU B 1 37 ? -1.862 3.848 -4.66 1 98.88 37 LEU B C 1
ATOM 1491 O O . LEU B 1 37 ? -1.933 3.346 -5.785 1 98.88 37 LEU B O 1
ATOM 1495 N N . LYS B 1 38 ? -0.85 4.574 -4.234 1 98.81 38 LYS B N 1
ATOM 1496 C CA . LYS B 1 38 ? 0.36 4.594 -5.051 1 98.81 38 LYS B CA 1
ATOM 1497 C C . LYS B 1 38 ? 1.55 5.129 -4.258 1 98.81 38 LYS B C 1
ATOM 1499 O O . LYS B 1 38 ? 1.378 5.922 -3.33 1 98.81 38 LYS B O 1
ATOM 1504 N N . LEU B 1 39 ? 2.697 4.645 -4.586 1 98.88 39 LEU B N 1
ATOM 1505 C CA . LEU B 1 39 ? 3.951 5.289 -4.211 1 98.88 39 LEU B CA 1
ATOM 1506 C C . LEU B 1 39 ? 4.32 6.383 -5.207 1 98.88 39 LEU B C 1
ATOM 1508 O O . LEU B 1 39 ? 4.211 6.188 -6.418 1 98.88 39 LEU B O 1
ATOM 1512 N N . ALA B 1 40 ? 4.703 7.562 -4.699 1 98.5 40 ALA B N 1
ATOM 1513 C CA . ALA B 1 40 ? 5.047 8.672 -5.582 1 98.5 40 ALA B CA 1
ATOM 1514 C C . ALA B 1 40 ? 6.27 9.43 -5.066 1 98.5 40 ALA B C 1
ATOM 1516 O O . ALA B 1 40 ? 6.566 9.391 -3.869 1 98.5 40 ALA B O 1
ATOM 1517 N N . ARG B 1 41 ? 7.004 10.023 -5.984 1 97.31 41 ARG B N 1
ATOM 1518 C CA . ARG B 1 41 ? 7.996 11.047 -5.699 1 97.31 41 ARG B CA 1
ATOM 1519 C C . ARG B 1 41 ? 7.566 12.398 -6.262 1 97.31 41 ARG B C 1
ATOM 1521 O O . ARG B 1 41 ? 7.879 12.727 -7.406 1 97.31 41 ARG B O 1
ATOM 1528 N N . PRO B 1 42 ? 6.898 13.156 -5.449 1 97.12 42 PRO B N 1
ATOM 1529 C CA . PRO B 1 42 ? 6.262 14.359 -5.984 1 97.12 42 PRO B CA 1
ATOM 1530 C C . PRO B 1 42 ? 7.266 15.477 -6.285 1 97.12 42 PRO B C 1
ATOM 1532 O O . PRO B 1 42 ? 8.289 15.578 -5.609 1 97.12 42 PRO B O 1
ATOM 1535 N N . SER B 1 43 ? 6.906 16.25 -7.277 1 97.38 43 SER B N 1
ATOM 1536 C CA . SER B 1 43 ? 7.668 17.469 -7.543 1 97.38 43 SER B CA 1
ATOM 1537 C C . SER B 1 43 ? 7.359 18.562 -6.52 1 97.38 43 SER B C 1
ATOM 1539 O O . SER B 1 43 ? 6.344 18.484 -5.824 1 97.38 43 SER B O 1
ATOM 1541 N N . VAL B 1 44 ? 8.242 19.5 -6.477 1 98 44 VAL B N 1
ATOM 1542 C CA . VAL B 1 44 ? 8.031 20.656 -5.609 1 98 44 VAL B CA 1
ATOM 1543 C C . VAL B 1 44 ? 6.73 21.359 -5.992 1 98 44 VAL B C 1
ATOM 1545 O O . VAL B 1 44 ? 5.934 21.719 -5.125 1 98 44 VAL B O 1
ATOM 1548 N N . GLU B 1 45 ? 6.469 21.516 -7.293 1 98.12 45 GLU B N 1
ATOM 1549 C CA . GLU B 1 45 ? 5.262 22.172 -7.781 1 98.12 45 GLU B CA 1
ATOM 1550 C C . GLU B 1 45 ? 4.004 21.453 -7.32 1 98.12 45 GLU B C 1
ATOM 1552 O O . GLU B 1 45 ? 3.016 22.078 -6.941 1 98.12 45 GLU B O 1
ATOM 1557 N N . HIS B 1 46 ? 4.012 20.141 -7.383 1 98.5 46 HIS B N 1
ATOM 1558 C CA . HIS B 1 46 ? 2.865 19.344 -6.953 1 98.5 46 HIS B CA 1
ATOM 1559 C C . HIS B 1 46 ? 2.598 19.531 -5.465 1 98.5 46 HIS B C 1
ATOM 1561 O O . HIS B 1 46 ? 1.443 19.641 -5.043 1 98.5 46 HIS B O 1
ATOM 1567 N N . LEU B 1 47 ? 3.648 19.578 -4.68 1 98.56 47 LEU B N 1
ATOM 1568 C CA . LEU B 1 47 ? 3.525 19.75 -3.234 1 98.56 47 LEU B CA 1
ATOM 1569 C C . LEU B 1 47 ? 3.027 21.141 -2.891 1 98.56 47 LEU B C 1
ATOM 1571 O O . LEU B 1 47 ? 2.234 21.312 -1.961 1 98.56 47 LEU B O 1
ATOM 1575 N N . GLU B 1 48 ? 3.502 22.109 -3.602 1 98.25 48 GLU B N 1
ATOM 1576 C CA . GLU B 1 48 ? 3.02 23.469 -3.393 1 98.25 48 GLU B CA 1
ATOM 1577 C C . GLU B 1 48 ? 1.527 23.578 -3.695 1 98.25 48 GLU B C 1
ATOM 1579 O O . GLU 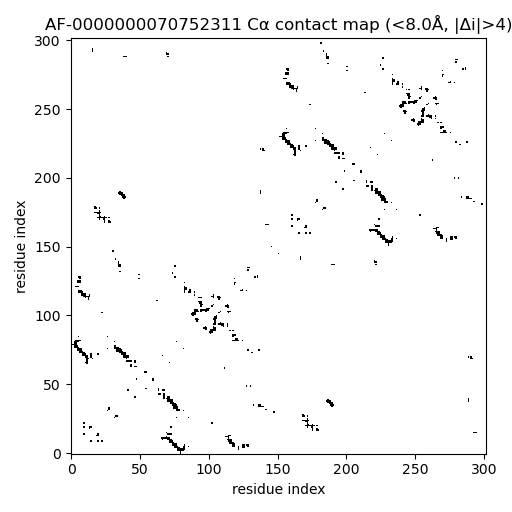B 1 48 ? 0.801 24.297 -3.01 1 98.25 48 GLU B O 1
ATOM 1584 N N . ALA B 1 49 ? 1.109 22.891 -4.727 1 98.31 49 ALA B N 1
ATOM 1585 C CA . ALA B 1 49 ? -0.318 22.844 -5.027 1 98.31 49 ALA B CA 1
ATOM 1586 C C . ALA B 1 49 ? -1.096 22.156 -3.908 1 98.31 49 ALA B C 1
ATOM 1588 O O . ALA B 1 49 ? -2.152 22.641 -3.494 1 98.31 49 ALA B O 1
ATOM 1589 N N . HIS B 1 50 ? -0.587 21.078 -3.418 1 98.38 50 HIS B N 1
ATOM 1590 C CA . HIS B 1 50 ? -1.231 20.328 -2.348 1 98.38 50 HIS B CA 1
ATOM 1591 C C . HIS B 1 50 ? -1.357 21.172 -1.081 1 98.38 50 HIS B C 1
ATOM 1593 O O . HIS B 1 50 ? -2.393 21.141 -0.412 1 98.38 50 HIS B O 1
ATOM 1599 N N . TYR B 1 51 ? -0.302 21.891 -0.789 1 97.75 51 TYR B N 1
ATOM 1600 C CA . TYR B 1 51 ? -0.25 22.672 0.447 1 97.75 51 TYR B CA 1
ATOM 1601 C C . TYR B 1 51 ? -0.522 24.141 0.178 1 97.75 51 TYR B C 1
ATOM 1603 O O . TYR B 1 51 ? -0.027 25.016 0.898 1 97.75 51 TYR B O 1
ATOM 1611 N N . SER B 1 52 ? -1.244 24.453 -0.82 1 97.12 52 SER B N 1
ATOM 1612 C CA . SER B 1 52 ? -1.436 25.828 -1.262 1 97.12 52 SER B CA 1
ATOM 1613 C C . SER B 1 52 ? -2.025 26.688 -0.15 1 97.12 52 SER B C 1
ATOM 1615 O O . SER B 1 52 ? -1.724 27.875 -0.053 1 97.12 52 SER B O 1
ATOM 1617 N N . ASP B 1 53 ? -2.854 26.141 0.694 1 94.94 53 ASP B N 1
ATOM 1618 C CA . ASP B 1 53 ? -3.492 26.875 1.782 1 94.94 53 ASP B CA 1
ATOM 1619 C C . ASP B 1 53 ? -2.467 27.312 2.83 1 94.94 53 ASP B C 1
ATOM 1621 O O . ASP B 1 53 ? -2.756 28.156 3.68 1 94.94 53 ASP B O 1
ATOM 1625 N N . LEU B 1 54 ? -1.221 26.797 2.723 1 95 54 LEU B N 1
ATOM 1626 C CA . LEU B 1 54 ? -0.18 27.078 3.703 1 95 54 LEU B CA 1
ATOM 1627 C C . LEU B 1 54 ? 0.908 27.953 3.1 1 95 54 LEU B C 1
ATOM 1629 O O . LEU B 1 54 ? 1.872 28.312 3.781 1 95 54 LEU B O 1
ATOM 1633 N N . ALA B 1 55 ? 0.997 28.375 1.822 1 94.75 55 ALA B N 1
ATOM 1634 C CA . ALA B 1 55 ? 2.053 29.062 1.083 1 94.75 55 ALA B CA 1
ATOM 1635 C C . ALA B 1 55 ? 2.457 30.344 1.78 1 94.75 55 ALA B C 1
ATOM 1637 O O . ALA B 1 55 ? 3.629 30.734 1.752 1 94.75 55 ALA B O 1
ATOM 1638 N N . GLY B 1 56 ? 1.621 30.875 2.652 1 93.81 56 GLY B N 1
ATOM 1639 C CA . GLY B 1 56 ? 1.919 32.125 3.307 1 93.81 56 GLY B CA 1
ATOM 1640 C C . GLY B 1 56 ? 2.459 31.969 4.715 1 93.81 56 GLY B C 1
ATOM 1641 O O . GLY B 1 56 ? 2.885 32.938 5.344 1 93.81 56 GLY B O 1
ATOM 1642 N N . ARG B 1 57 ? 2.641 30.75 5.074 1 94.88 57 ARG B N 1
ATOM 1643 C CA . ARG B 1 57 ? 3.102 30.469 6.43 1 94.88 57 ARG B CA 1
ATOM 1644 C C . ARG B 1 57 ? 4.625 30.391 6.484 1 94.88 57 ARG B C 1
ATOM 1646 O O . ARG B 1 57 ? 5.258 29.938 5.527 1 94.88 57 ARG B O 1
ATOM 1653 N N . PRO B 1 58 ? 5.227 30.812 7.629 1 96.44 58 PRO B N 1
ATOM 1654 C CA . PRO B 1 58 ? 6.684 30.828 7.754 1 96.44 58 PRO B CA 1
ATOM 1655 C C . PRO B 1 58 ? 7.316 29.453 7.559 1 96.44 58 PRO B C 1
ATOM 1657 O O . PRO B 1 58 ? 8.43 29.359 7.031 1 96.44 58 PRO B O 1
ATOM 1660 N N . PHE B 1 59 ? 6.723 28.484 7.934 1 95.12 59 PHE B N 1
ATOM 1661 C CA . PHE B 1 59 ? 7.305 27.156 7.879 1 95.12 59 PHE B CA 1
ATOM 1662 C C . PHE B 1 59 ? 7.094 26.516 6.504 1 95.12 59 PHE B C 1
ATOM 1664 O O . PHE B 1 59 ? 7.59 25.422 6.234 1 95.12 59 PHE B O 1
ATOM 1671 N N . PHE B 1 60 ? 6.43 27.125 5.59 1 97.25 60 PHE B N 1
ATOM 1672 C CA . PHE B 1 60 ? 6.016 26.547 4.312 1 97.25 60 PHE B CA 1
ATOM 1673 C C . PHE B 1 60 ? 7.223 26.094 3.506 1 97.25 60 PHE B C 1
ATOM 1675 O O . PHE B 1 60 ? 7.25 24.953 3.016 1 97.25 60 PHE B O 1
ATOM 1682 N N . PRO B 1 61 ? 8.312 26.828 3.396 1 97.06 61 PRO B N 1
ATOM 1683 C CA . PRO B 1 61 ? 9.469 26.375 2.633 1 97.06 61 PRO B CA 1
ATOM 1684 C C . PRO B 1 61 ? 10.094 25.109 3.219 1 97.06 61 PRO B C 1
ATOM 1686 O O . PRO B 1 61 ? 10.469 24.203 2.473 1 97.06 61 PRO B O 1
ATOM 1689 N N . ALA B 1 62 ? 10.211 25.078 4.492 1 97.19 62 ALA B N 1
ATOM 1690 C CA . ALA B 1 62 ? 10.773 23.906 5.156 1 97.19 62 ALA B CA 1
ATOM 1691 C C . ALA B 1 62 ? 9.875 22.688 4.961 1 97.19 62 ALA B C 1
ATOM 1693 O O . ALA B 1 62 ? 10.367 21.562 4.785 1 97.19 62 ALA B O 1
ATOM 1694 N N . LEU B 1 63 ? 8.602 22.906 5 1 97.25 63 LEU B N 1
ATOM 1695 C CA . LEU B 1 63 ? 7.633 21.844 4.754 1 97.25 63 LEU B CA 1
ATOM 1696 C C . LEU B 1 63 ? 7.816 21.25 3.361 1 97.25 63 LEU B C 1
ATOM 1698 O O . LEU B 1 63 ? 7.91 20.031 3.207 1 97.25 63 LEU B O 1
ATOM 1702 N N . ILE B 1 64 ? 7.898 22.062 2.391 1 98.19 64 ILE B N 1
ATOM 1703 C CA . ILE B 1 64 ? 8.047 21.625 1.009 1 98.19 64 ILE B CA 1
ATOM 1704 C C . ILE B 1 64 ? 9.367 20.875 0.843 1 98.19 64 ILE B C 1
ATOM 1706 O O . ILE B 1 64 ? 9.422 19.828 0.184 1 98.19 64 ILE B O 1
ATOM 1710 N N . LYS B 1 65 ? 10.414 21.359 1.436 1 98 65 LYS B N 1
ATOM 1711 C CA . LYS B 1 65 ? 11.711 20.703 1.379 1 98 65 LYS B CA 1
ATOM 1712 C C . LYS B 1 65 ? 11.656 19.312 1.983 1 98 65 LYS B C 1
ATOM 1714 O O . LYS B 1 65 ? 12.172 18.344 1.403 1 98 65 LYS B O 1
ATOM 1719 N N . TYR B 1 66 ? 11.078 19.203 3.123 1 98.06 66 TYR B N 1
ATOM 1720 C CA . TYR B 1 66 ? 10.914 17.938 3.805 1 98.06 66 TYR B CA 1
ATOM 1721 C C . TYR B 1 66 ? 10.094 16.969 2.961 1 98.06 66 TYR B C 1
ATOM 1723 O O . TYR B 1 66 ? 10.516 15.828 2.725 1 98.06 66 TYR B O 1
ATOM 1731 N N . MET B 1 67 ? 8.969 17.391 2.436 1 98 67 MET B N 1
ATOM 1732 C CA . MET B 1 67 ? 8.039 16.547 1.699 1 98 67 MET B CA 1
ATOM 1733 C C . MET B 1 67 ? 8.641 16.094 0.371 1 98 67 MET B C 1
ATOM 1735 O O . MET B 1 67 ? 8.289 15.039 -0.153 1 98 67 MET B O 1
ATOM 1739 N N . SER B 1 68 ? 9.547 16.844 -0.142 1 97.5 68 SER B N 1
ATOM 1740 C CA . SER B 1 68 ? 10.172 16.5 -1.415 1 97.5 68 SER B CA 1
ATOM 1741 C C . SER B 1 68 ? 11.43 15.664 -1.206 1 97.5 68 SER B C 1
ATOM 1743 O O . SER B 1 68 ? 12.078 15.258 -2.172 1 97.5 68 SER B O 1
ATOM 1745 N N . SER B 1 69 ? 11.812 15.32 -0.004 1 97.12 69 SER B N 1
ATOM 1746 C CA . SER B 1 69 ? 13.078 14.68 0.333 1 97.12 69 SER B CA 1
ATOM 1747 C C . SER B 1 69 ? 13.023 13.18 0.053 1 97.12 69 SER B C 1
ATOM 1749 O O . SER B 1 69 ? 14.055 12.508 0.046 1 97.12 69 SER B O 1
ATOM 1751 N N . GLY B 1 70 ? 11.852 12.633 -0.213 1 97.38 70 GLY B N 1
ATOM 1752 C CA . GLY B 1 70 ? 11.672 11.219 -0.48 1 97.38 70 GLY B CA 1
ATOM 1753 C C . GLY B 1 70 ? 10.289 10.875 -0.993 1 97.38 70 GLY B C 1
ATOM 1754 O O . GLY B 1 70 ? 9.477 11.773 -1.24 1 97.38 70 GLY B O 1
ATOM 1755 N N . PRO B 1 71 ? 10.102 9.602 -1.187 1 98.62 71 PRO B N 1
ATOM 1756 C CA . PRO B 1 71 ? 8.781 9.195 -1.685 1 98.62 71 PRO B CA 1
ATOM 1757 C C . PRO B 1 71 ? 7.691 9.297 -0.621 1 98.62 71 PRO B C 1
ATOM 1759 O O . PRO B 1 71 ? 7.992 9.359 0.574 1 98.62 71 PRO B O 1
ATOM 1762 N N . VAL B 1 72 ? 6.5 9.43 -1.087 1 98.88 72 VAL B N 1
ATOM 1763 C CA . VAL B 1 72 ? 5.305 9.391 -0.249 1 98.88 72 VAL B CA 1
ATOM 1764 C C . VAL B 1 72 ? 4.371 8.289 -0.735 1 98.88 72 VAL B C 1
ATOM 1766 O O . VAL B 1 72 ? 4.461 7.852 -1.886 1 98.88 72 VAL B O 1
ATOM 1769 N N . THR B 1 73 ? 3.562 7.734 0.129 1 98.94 73 THR B N 1
ATOM 1770 C CA . THR B 1 73 ? 2.508 6.801 -0.245 1 98.94 73 THR B CA 1
ATOM 1771 C C . THR B 1 73 ? 1.138 7.465 -0.159 1 98.94 73 THR B C 1
ATOM 1773 O O . THR B 1 73 ? 0.737 7.938 0.907 1 98.94 73 THR B O 1
ATOM 1776 N N . CYS B 1 74 ? 0.46 7.484 -1.281 1 98.94 74 CYS B N 1
ATOM 1777 C CA . CYS B 1 74 ? -0.83 8.148 -1.417 1 98.94 74 CYS B CA 1
ATOM 1778 C C . CYS B 1 74 ? -1.973 7.145 -1.387 1 98.94 74 CYS B C 1
ATOM 1780 O O . CYS B 1 74 ? -1.94 6.141 -2.104 1 98.94 74 CYS B O 1
ATOM 1782 N N . MET B 1 75 ? -2.98 7.477 -0.6 1 98.88 75 MET B N 1
ATOM 1783 C CA . MET B 1 75 ? -4.09 6.539 -0.456 1 98.88 75 MET B CA 1
ATOM 1784 C C . MET B 1 75 ? -5.426 7.277 -0.425 1 98.88 75 MET B C 1
ATOM 1786 O O . MET B 1 75 ? -5.508 8.398 0.083 1 98.88 75 MET B O 1
ATOM 1790 N N . VAL B 1 76 ? -6.395 6.598 -0.888 1 98.94 76 VAL B N 1
ATOM 1791 C CA . VAL B 1 76 ? -7.773 7.039 -0.72 1 98.94 76 VAL B CA 1
ATOM 1792 C C . VAL B 1 76 ? -8.594 5.93 -0.063 1 98.94 76 VAL B C 1
ATOM 1794 O O . VAL B 1 76 ? -8.57 4.781 -0.516 1 98.94 76 VAL B O 1
ATOM 1797 N N . TRP B 1 77 ? -9.258 6.293 0.999 1 98.88 77 TRP B N 1
ATOM 1798 C CA . TRP B 1 77 ? -10.109 5.375 1.748 1 98.88 77 TRP B CA 1
ATOM 1799 C C . TRP B 1 77 ? -11.57 5.805 1.679 1 98.88 77 TRP B C 1
ATOM 1801 O O . TRP B 1 77 ? -11.875 6.996 1.751 1 98.88 77 TRP B O 1
ATOM 1811 N N . GLU B 1 78 ? -12.438 4.848 1.57 1 98.62 78 GLU B N 1
ATOM 1812 C CA . GLU B 1 78 ? -13.875 5.078 1.478 1 98.62 78 GLU B CA 1
ATOM 1813 C C . GLU B 1 78 ? -14.609 4.465 2.668 1 98.62 78 GLU B C 1
ATOM 1815 O O . GLU B 1 78 ? -14.32 3.336 3.068 1 98.62 78 GLU B O 1
ATOM 1820 N N . GLY B 1 79 ? -15.539 5.203 3.244 1 97.56 79 GLY B N 1
ATOM 1821 C CA . GLY B 1 79 ? -16.359 4.723 4.34 1 97.56 79 GLY B CA 1
ATOM 1822 C C . GLY B 1 79 ? -17.203 5.812 4.977 1 97.56 79 GLY B C 1
ATOM 1823 O O . GLY B 1 79 ? -17.094 6.98 4.605 1 97.56 79 GLY B O 1
ATOM 1824 N N . THR B 1 80 ? -18.031 5.367 5.945 1 96.88 80 THR B N 1
ATOM 1825 C CA . THR B 1 80 ? -18.844 6.312 6.691 1 96.88 80 THR B CA 1
ATOM 1826 C C . THR B 1 80 ? -17.984 7.164 7.621 1 96.88 80 THR B C 1
ATOM 1828 O O . THR B 1 80 ? -17.188 6.637 8.391 1 96.88 80 THR B O 1
ATOM 1831 N N . ASN B 1 81 ? -18.062 8.492 7.488 1 97.25 81 ASN B N 1
ATOM 1832 C CA . ASN B 1 81 ? -17.359 9.461 8.328 1 97.25 81 ASN B CA 1
ATOM 1833 C C . ASN B 1 81 ? -15.844 9.258 8.273 1 97.25 81 ASN B C 1
ATOM 1835 O O . ASN B 1 81 ? -15.141 9.508 9.25 1 97.25 81 ASN B O 1
ATOM 1839 N N . VAL B 1 82 ? -15.367 8.758 7.176 1 98.31 82 VAL B N 1
ATOM 1840 C CA . VAL B 1 82 ? -13.969 8.344 7.09 1 98.31 82 VAL B CA 1
ATOM 1841 C C . VAL B 1 82 ? -13.062 9.562 7.203 1 98.31 82 VAL B C 1
ATOM 1843 O O . VAL B 1 82 ? -11.922 9.461 7.668 1 98.31 82 VAL B O 1
ATOM 1846 N N . VAL B 1 83 ? -13.492 10.766 6.828 1 98.62 83 VAL B N 1
ATOM 1847 C CA . VAL B 1 83 ? -12.664 11.961 6.969 1 98.62 83 VAL B CA 1
ATOM 1848 C C . VAL B 1 83 ? -12.445 12.258 8.453 1 98.62 83 VAL B C 1
ATOM 1850 O O . VAL B 1 83 ? -11.305 12.352 8.914 1 98.62 83 VAL B O 1
ATOM 1853 N N . LEU B 1 84 ? -13.492 12.359 9.172 1 98.06 84 LEU B N 1
ATOM 1854 C CA . LEU B 1 84 ? -13.438 12.664 10.602 1 98.06 84 LEU B CA 1
ATOM 1855 C C . LEU B 1 84 ? -12.695 11.562 11.359 1 98.06 84 LEU B C 1
ATOM 1857 O O . LEU B 1 84 ? -11.766 11.844 12.109 1 98.06 84 LEU B O 1
ATOM 1861 N N . GLU B 1 85 ? -13.117 10.336 11.141 1 97.88 85 GLU B N 1
ATOM 1862 C CA . GLU B 1 85 ? -12.531 9.211 11.859 1 97.88 85 GLU B CA 1
ATOM 1863 C C . GLU B 1 85 ? -11.07 8.992 11.461 1 97.88 85 GLU B C 1
ATOM 1865 O O . GLU B 1 85 ? -10.25 8.594 12.289 1 97.88 85 GLU B O 1
ATOM 1870 N N . GLY B 1 86 ? -10.789 9.195 10.156 1 98.31 86 GLY B N 1
ATOM 1871 C CA . GLY B 1 86 ? -9.398 9.125 9.719 1 98.31 86 GLY B CA 1
ATOM 1872 C C . GLY B 1 86 ? -8.492 10.086 10.469 1 98.31 86 GLY B C 1
ATOM 1873 O O . GLY B 1 86 ? -7.391 9.711 10.883 1 98.31 86 GLY B O 1
ATOM 1874 N N . ARG B 1 87 ? -8.938 11.258 10.664 1 98.25 87 ARG B N 1
ATOM 1875 C CA . ARG B 1 87 ? -8.164 12.227 11.422 1 98.25 87 ARG B CA 1
ATOM 1876 C C . ARG B 1 87 ? -7.973 11.773 12.867 1 98.25 87 ARG B C 1
ATOM 1878 O O . ARG B 1 87 ? -6.902 11.969 13.445 1 98.25 87 ARG B O 1
ATOM 1885 N N . LYS B 1 88 ? -9.008 11.234 13.422 1 98.19 88 LYS B N 1
ATOM 1886 C CA . LYS B 1 88 ? -8.883 10.703 14.773 1 98.19 88 LYS B CA 1
ATOM 1887 C C . LYS B 1 88 ? -7.844 9.586 14.836 1 98.19 88 LYS B C 1
ATOM 1889 O O . LYS B 1 88 ? -7.07 9.508 15.789 1 98.19 88 LYS B O 1
ATOM 1894 N N . MET B 1 89 ? -7.844 8.758 13.828 1 98.62 89 MET B N 1
ATOM 1895 C CA . MET B 1 89 ? -6.887 7.656 13.773 1 98.62 89 MET B CA 1
ATOM 1896 C C . MET B 1 89 ? -5.457 8.18 13.68 1 98.62 89 MET B C 1
ATOM 1898 O O . MET B 1 89 ? -4.531 7.578 14.227 1 98.62 89 MET B O 1
ATOM 1902 N N . LEU B 1 90 ? -5.293 9.234 12.953 1 98.44 90 LEU B N 1
ATOM 1903 C CA . LEU B 1 90 ? -3.971 9.844 12.859 1 98.44 90 LEU B CA 1
ATOM 1904 C C . LEU B 1 90 ? -3.52 10.375 14.211 1 98.44 90 LEU B C 1
ATOM 1906 O O . LEU B 1 90 ? -2.395 10.117 14.648 1 98.44 90 LEU B O 1
ATOM 1910 N N . GLY B 1 91 ? -4.438 11.086 14.852 1 98.19 91 GLY B N 1
ATOM 1911 C CA . GLY B 1 91 ? -4.094 11.75 16.094 1 98.19 91 GLY B CA 1
ATOM 1912 C C . GLY B 1 91 ? -3.695 13.195 15.914 1 98.19 91 GLY B C 1
ATOM 1913 O O . GLY B 1 91 ? -3.562 13.672 14.781 1 98.19 91 GLY B O 1
ATOM 1914 N N . ALA B 1 92 ? -3.439 13.797 17.016 1 96.94 92 ALA B N 1
ATOM 1915 C CA . ALA B 1 92 ? -3.09 15.219 17.016 1 96.94 92 ALA B CA 1
ATOM 1916 C C . ALA B 1 92 ? -1.762 15.461 16.312 1 96.94 92 ALA B C 1
ATOM 1918 O O . ALA B 1 92 ? -0.88 14.594 16.312 1 96.94 92 ALA B O 1
ATOM 1919 N N . THR B 1 93 ? -1.681 16.641 15.703 1 94.38 93 THR B N 1
ATOM 1920 C CA . THR B 1 93 ? -0.487 17.031 14.961 1 94.38 93 THR B CA 1
ATOM 1921 C C . THR B 1 93 ? 0.746 16.984 15.859 1 94.38 93 THR B C 1
ATOM 1923 O O . THR B 1 93 ? 1.794 16.484 15.453 1 94.38 93 THR B O 1
ATOM 1926 N N . LYS B 1 94 ? 0.568 17.562 17.094 1 95.12 94 LYS B N 1
ATOM 1927 C CA . LYS B 1 94 ? 1.654 17.5 18.078 1 95.12 94 LYS B CA 1
ATOM 1928 C C . LYS B 1 94 ? 1.719 16.125 18.734 1 95.12 94 LYS B C 1
ATOM 1930 O O . LYS B 1 94 ? 0.768 15.703 19.391 1 95.12 94 LYS B O 1
ATOM 1935 N N . PRO B 1 95 ? 2.814 15.43 18.547 1 94.62 95 PRO B N 1
ATOM 1936 C CA . PRO B 1 95 ? 2.893 14.062 19.047 1 94.62 95 PRO B CA 1
ATOM 1937 C C . PRO B 1 95 ? 2.66 13.969 20.547 1 94.62 95 PRO B C 1
ATOM 1939 O O . PRO B 1 95 ? 2.074 12.992 21.031 1 94.62 95 PRO B O 1
ATOM 1942 N N . THR B 1 96 ? 3.096 14.977 21.312 1 95.75 96 THR B N 1
ATOM 1943 C CA . THR B 1 96 ? 2.934 14.938 22.766 1 95.75 96 THR B CA 1
ATOM 1944 C C . THR B 1 96 ? 1.459 15.047 23.156 1 95.75 96 THR B C 1
ATOM 1946 O O . THR B 1 96 ? 1.082 14.727 24.281 1 95.75 96 THR B O 1
ATOM 1949 N N . GLU B 1 97 ? 0.673 15.453 22.281 1 97.5 97 GLU B N 1
ATOM 1950 C CA . GLU B 1 97 ? -0.761 15.602 22.5 1 97.5 97 GLU B CA 1
ATOM 1951 C C . GLU B 1 97 ? -1.545 14.484 21.812 1 97.5 97 GLU B C 1
ATOM 1953 O O . GLU B 1 97 ? -2.775 14.453 21.875 1 97.5 97 GLU B O 1
ATOM 1958 N N . SER B 1 98 ? -0.884 13.641 21.125 1 97.56 98 SER B N 1
ATOM 1959 C CA . SER B 1 98 ? -1.523 12.531 20.422 1 97.56 98 SER B CA 1
ATOM 1960 C C . SER B 1 98 ? -1.668 11.312 21.312 1 97.56 98 SER B C 1
ATOM 1962 O O . SER B 1 98 ? -0.697 10.867 21.938 1 97.56 98 SER B O 1
ATOM 1964 N N . ALA B 1 99 ? -2.801 10.75 21.422 1 97.56 99 ALA B N 1
ATOM 1965 C CA . ALA B 1 99 ? -3.074 9.617 22.297 1 97.56 99 ALA B CA 1
ATOM 1966 C C . ALA B 1 99 ? -2.367 8.359 21.797 1 97.56 99 ALA B C 1
ATOM 1968 O O . ALA B 1 99 ? -2.238 8.148 20.594 1 97.56 99 ALA B O 1
ATOM 1969 N N . LEU B 1 100 ? -1.916 7.484 22.734 1 97.25 100 LEU B N 1
ATOM 1970 C CA . LEU B 1 100 ? -1.435 6.164 22.359 1 97.25 100 LEU B CA 1
ATOM 1971 C C . LEU B 1 100 ? -2.518 5.383 21.625 1 97.25 100 LEU B C 1
ATOM 1973 O O . LEU B 1 100 ? -3.693 5.449 21.984 1 97.25 100 LEU B O 1
ATOM 1977 N N . GLY B 1 101 ? -2.117 4.695 20.609 1 98.06 101 GLY B N 1
ATOM 1978 C CA . GLY B 1 101 ? -3.074 3.994 19.766 1 98.06 101 GLY B CA 1
ATOM 1979 C C . GLY B 1 101 ? -3.354 4.703 18.453 1 98.06 101 GLY B C 1
ATOM 1980 O O . GLY B 1 101 ? -3.838 4.09 17.5 1 98.06 101 GLY B O 1
ATOM 1981 N N . THR B 1 102 ? -3.176 6.035 18.422 1 98.5 102 THR B N 1
ATOM 1982 C CA . THR B 1 102 ? -3.223 6.746 17.156 1 98.5 102 THR B CA 1
ATOM 1983 C C . THR B 1 102 ? -1.904 6.594 16.391 1 98.5 102 THR B C 1
ATOM 1985 O O . THR B 1 102 ? -0.904 6.156 16.969 1 98.5 102 THR B O 1
ATOM 1988 N N . ILE B 1 103 ? -1.922 6.914 15.18 1 98.56 103 ILE B N 1
ATOM 1989 C CA . ILE B 1 103 ? -0.734 6.762 14.352 1 98.56 103 ILE B CA 1
ATOM 1990 C C . ILE B 1 103 ? 0.375 7.676 14.859 1 98.56 103 ILE B C 1
ATOM 1992 O O . ILE B 1 103 ? 1.501 7.23 15.094 1 98.56 103 ILE B O 1
ATOM 1996 N N . ARG B 1 104 ? 0.048 8.945 15.086 1 98.62 104 ARG B N 1
ATOM 1997 C CA . ARG B 1 104 ? 1.071 9.883 15.539 1 98.62 104 ARG B CA 1
ATOM 1998 C C . ARG B 1 104 ? 1.453 9.617 16.984 1 98.62 104 ARG B C 1
ATOM 2000 O O . ARG B 1 104 ? 2.596 9.852 17.391 1 98.62 104 ARG B O 1
ATOM 2007 N N . GLY B 1 105 ? 0.511 9.188 17.781 1 98.31 105 GLY B N 1
ATOM 2008 C CA . GLY B 1 105 ? 0.837 8.789 19.141 1 98.31 105 GLY B CA 1
ATOM 2009 C C . GLY B 1 105 ? 1.797 7.617 19.219 1 98.31 105 GLY B C 1
ATOM 2010 O O . GLY B 1 105 ? 2.664 7.562 20.094 1 98.31 105 GLY B O 1
ATOM 2011 N N . ASP B 1 106 ? 1.701 6.75 18.281 1 98.5 106 ASP B N 1
ATOM 2012 C CA . ASP B 1 106 ? 2.48 5.516 18.297 1 98.5 106 ASP B CA 1
ATOM 2013 C C . ASP B 1 106 ? 3.832 5.711 17.609 1 98.5 106 ASP B C 1
ATOM 2015 O O . ASP B 1 106 ? 4.816 5.066 17.984 1 98.5 106 ASP B O 1
ATOM 2019 N N . PHE B 1 107 ? 3.9 6.66 16.594 1 98.31 107 PHE B N 1
ATOM 2020 C CA . PHE B 1 107 ? 5.066 6.562 15.727 1 98.31 107 PHE B CA 1
ATOM 2021 C C . PHE B 1 107 ? 5.773 7.906 15.609 1 98.31 107 PHE B C 1
ATOM 2023 O O . PHE B 1 107 ? 6.844 8 15.008 1 98.31 107 PHE B O 1
ATOM 2030 N N . CYS B 1 108 ? 5.184 8.953 16.172 1 97.56 108 CYS B N 1
ATOM 2031 C CA . CYS B 1 108 ? 5.758 10.281 15.953 1 97.56 108 CYS B CA 1
ATOM 2032 C C . CYS B 1 108 ? 6.43 10.797 17.234 1 97.56 108 CYS B C 1
ATOM 2034 O O . CYS B 1 108 ? 5.898 10.617 18.328 1 97.56 108 CYS B O 1
ATOM 2036 N N . VAL B 1 109 ? 7.543 11.367 17.078 1 96.69 109 VAL B N 1
ATOM 2037 C CA . VAL B 1 109 ? 8.273 11.992 18.172 1 96.69 109 VAL B CA 1
ATOM 2038 C C . VAL B 1 109 ? 8.281 13.508 17.984 1 96.69 109 VAL B C 1
ATOM 2040 O O . VAL B 1 109 ? 8.062 14.25 18.953 1 96.69 109 VAL B O 1
ATOM 2043 N N . ASP B 1 110 ? 8.477 13.953 16.703 1 95.62 110 ASP B N 1
ATOM 2044 C CA . ASP B 1 110 ? 8.609 15.367 16.391 1 95.62 110 ASP B CA 1
ATOM 2045 C C . ASP B 1 110 ? 7.508 15.828 15.438 1 95.62 110 ASP B C 1
ATOM 2047 O O . ASP B 1 110 ? 7.203 15.133 14.461 1 95.62 110 ASP B O 1
ATOM 2051 N N . VAL B 1 111 ? 7.004 17.031 15.664 1 94 111 VAL B N 1
ATOM 2052 C CA . VAL B 1 111 ? 5.875 17.578 14.914 1 94 111 VAL B CA 1
ATOM 2053 C C . VAL B 1 111 ? 6.258 17.734 13.445 1 94 111 VAL B C 1
ATOM 2055 O O . VAL B 1 111 ? 5.41 17.578 12.562 1 94 111 VAL B O 1
ATOM 2058 N N . GLY B 1 112 ? 7.461 17.969 13.117 1 93.94 112 GLY B N 1
ATOM 2059 C CA . GLY B 1 112 ? 7.895 18.156 11.742 1 93.94 112 GLY B CA 1
ATOM 2060 C C . GLY B 1 112 ? 8.047 16.844 10.984 1 93.94 112 GLY B C 1
ATOM 2061 O O . GLY B 1 112 ? 8.266 16.844 9.773 1 93.94 112 GLY B O 1
ATOM 2062 N N . ARG B 1 113 ? 8 15.703 11.703 1 95.56 113 ARG B N 1
ATOM 2063 C CA . ARG B 1 113 ? 8.094 14.344 11.172 1 95.56 113 ARG B CA 1
ATOM 2064 C C . ARG B 1 113 ? 6.945 13.484 11.688 1 95.56 113 ARG B C 1
ATOM 2066 O O . ARG B 1 113 ? 7.172 12.484 12.375 1 95.56 113 ARG B O 1
ATOM 2073 N N . ASN B 1 114 ? 5.789 13.906 11.242 1 96.06 114 ASN B N 1
ATOM 2074 C CA . ASN B 1 114 ? 4.633 13.336 11.922 1 96.06 114 ASN B CA 1
ATOM 2075 C C . ASN B 1 114 ? 3.945 12.273 11.07 1 96.06 114 ASN B C 1
ATOM 2077 O O . ASN B 1 114 ? 2.744 12.039 11.211 1 96.06 114 ASN B O 1
ATOM 2081 N N . VAL B 1 115 ? 4.586 11.688 10.07 1 97.75 115 VAL B N 1
ATOM 2082 C CA . VAL B 1 115 ? 4.371 10.375 9.477 1 97.75 115 VAL B CA 1
ATOM 2083 C C . VAL B 1 115 ? 3.27 10.461 8.422 1 97.75 115 VAL B C 1
ATOM 2085 O O . VAL B 1 115 ? 3.387 9.867 7.344 1 97.75 115 VAL B O 1
ATOM 2088 N N . CYS B 1 116 ? 2.164 11.227 8.758 1 98.25 116 CYS B N 1
ATOM 2089 C CA . CYS B 1 116 ? 1.025 11.125 7.855 1 98.25 116 CYS B CA 1
ATOM 2090 C C . CYS B 1 116 ? 0.357 12.484 7.668 1 98.25 116 CYS B C 1
ATOM 2092 O O . CYS B 1 116 ? 0.479 13.359 8.523 1 98.25 116 CYS B O 1
ATOM 2094 N N . HIS B 1 117 ? -0.233 12.617 6.566 1 98.38 117 HIS B N 1
ATOM 2095 C CA . HIS B 1 117 ? -1.197 13.664 6.238 1 98.38 117 HIS B CA 1
ATOM 2096 C C . HIS B 1 117 ? -2.594 13.078 6.043 1 98.38 117 HIS B C 1
ATOM 2098 O O . HIS B 1 117 ? -2.74 11.961 5.539 1 98.38 117 HIS B O 1
ATOM 2104 N N . GLY B 1 118 ? -3.613 13.773 6.484 1 98.5 118 GLY B N 1
ATOM 2105 C CA . GLY B 1 118 ? -5 13.414 6.238 1 98.5 118 GLY B CA 1
ATOM 2106 C C . GLY B 1 118 ? -5.895 14.609 5.984 1 98.5 118 GLY B C 1
ATOM 2107 O O . GLY B 1 118 ? -5.734 15.656 6.617 1 98.5 118 GLY B O 1
ATOM 2108 N N . SER B 1 119 ? -6.809 14.367 5.105 1 98.31 119 SER B N 1
ATOM 2109 C CA . SER B 1 119 ? -7.734 15.445 4.777 1 98.31 119 SER B CA 1
ATOM 2110 C C . SER B 1 119 ? -8.508 15.906 6.008 1 98.31 119 SER B C 1
ATOM 2112 O O . SER B 1 119 ? -8.867 15.094 6.863 1 98.31 119 SER B O 1
ATOM 2114 N N . ASP B 1 120 ? -8.844 17.203 6.055 1 96.5 120 ASP B N 1
ATOM 2115 C CA . ASP B 1 120 ? -9.484 17.734 7.262 1 96.5 120 ASP B CA 1
ATOM 2116 C C . ASP B 1 120 ? -10.969 18 7.023 1 96.5 120 ASP B C 1
ATOM 2118 O O . ASP B 1 120 ? -11.695 18.344 7.957 1 96.5 120 ASP B O 1
ATOM 2122 N N . SER B 1 121 ? -11.398 17.922 5.812 1 97.81 121 SER B N 1
ATOM 2123 C CA . SER B 1 121 ? -12.805 18.062 5.445 1 97.81 121 SER B CA 1
ATOM 2124 C C . SER B 1 121 ? -13.125 17.266 4.184 1 97.81 121 SER B C 1
ATOM 2126 O O . SER B 1 121 ? -12.219 16.859 3.451 1 97.81 121 SER B O 1
ATOM 2128 N N . VAL B 1 122 ? -14.406 17.031 3.984 1 97.88 122 VAL B N 1
ATOM 2129 C CA . VAL B 1 122 ? -14.836 16.328 2.779 1 97.88 122 VAL B CA 1
ATOM 2130 C C . VAL B 1 122 ? -14.445 17.141 1.543 1 97.88 122 VAL B C 1
ATOM 2132 O O . VAL B 1 122 ? -13.984 16.578 0.548 1 97.88 122 VAL B O 1
ATOM 2135 N N . GLU B 1 123 ? -14.555 18.453 1.651 1 97.75 123 GLU B N 1
ATOM 2136 C CA . GLU B 1 123 ? -14.188 19.328 0.551 1 97.75 123 GLU B CA 1
ATOM 2137 C C . GLU B 1 123 ? -12.695 19.25 0.244 1 97.75 123 GLU B C 1
ATOM 2139 O O . GLU B 1 123 ? -12.297 19.109 -0.917 1 97.75 123 GLU B O 1
ATOM 2144 N N . SER B 1 124 ? -11.891 19.312 1.21 1 97.69 124 SER B N 1
ATOM 2145 C CA . SER B 1 124 ? -10.445 19.203 1.018 1 97.69 124 SER B CA 1
ATOM 2146 C C . SER B 1 124 ? -10.055 17.828 0.486 1 97.69 124 SER B C 1
ATOM 2148 O O . SER B 1 124 ? -9.141 17.719 -0.328 1 97.69 124 SER B O 1
ATOM 2150 N N . ALA B 1 125 ? -10.75 16.828 1.002 1 98.56 125 ALA B N 1
ATOM 2151 C CA . ALA B 1 125 ? -10.484 15.477 0.522 1 98.56 125 ALA B CA 1
ATOM 2152 C C . ALA B 1 125 ? -10.719 15.375 -0.982 1 98.56 125 ALA B C 1
ATOM 2154 O O . ALA B 1 125 ? -9.891 14.82 -1.708 1 98.56 125 ALA B O 1
ATOM 2155 N N . GLU B 1 126 ? -11.805 15.883 -1.421 1 98.25 126 GLU B N 1
ATOM 2156 C CA . GLU B 1 126 ? -12.117 15.844 -2.846 1 98.25 126 GLU B CA 1
ATOM 2157 C C . GLU B 1 126 ? -11.047 16.562 -3.666 1 98.25 126 GLU B C 1
ATOM 2159 O O . GLU B 1 126 ? -10.625 16.062 -4.711 1 98.25 126 GLU B O 1
ATOM 2164 N N . LYS B 1 127 ? -10.656 17.703 -3.211 1 98.19 127 LYS B N 1
ATOM 2165 C CA . LYS B 1 127 ? -9.617 18.469 -3.893 1 98.19 127 LYS B CA 1
ATOM 2166 C C . LYS B 1 127 ? -8.305 17.688 -3.947 1 98.19 127 LYS B C 1
ATOM 2168 O O . LYS B 1 127 ? -7.664 17.609 -5 1 98.19 127 LYS B O 1
ATOM 2173 N N . GLU B 1 128 ? -7.922 17.172 -2.848 1 98.69 128 GLU B N 1
ATOM 2174 C CA . GLU B 1 128 ? -6.668 16.422 -2.762 1 98.69 128 GLU B CA 1
ATOM 2175 C C . GLU B 1 128 ? -6.715 15.156 -3.604 1 98.69 128 GLU B C 1
ATOM 2177 O O . GLU B 1 128 ? -5.758 14.836 -4.309 1 98.69 128 GLU B O 1
ATOM 2182 N N . ILE B 1 129 ? -7.828 14.414 -3.549 1 98.81 129 ILE B N 1
ATOM 2183 C CA . ILE B 1 129 ? -7.984 13.203 -4.34 1 98.81 129 ILE B CA 1
ATOM 2184 C C . ILE B 1 129 ? -7.871 13.539 -5.828 1 98.81 129 ILE B C 1
ATOM 2186 O O . ILE B 1 129 ? -7.188 12.836 -6.578 1 98.81 129 ILE B O 1
ATOM 2190 N N . ASN B 1 130 ? -8.484 14.617 -6.234 1 98.69 130 ASN B N 1
ATOM 2191 C CA . ASN B 1 130 ? -8.414 15.031 -7.633 1 98.69 130 ASN B CA 1
ATOM 2192 C C . ASN B 1 130 ? -6.996 15.406 -8.047 1 98.69 130 ASN B C 1
ATOM 2194 O O . ASN B 1 130 ? -6.594 15.18 -9.188 1 98.69 130 ASN B O 1
ATOM 2198 N N . LEU B 1 131 ? -6.281 15.992 -7.16 1 98.69 131 LEU B N 1
ATOM 2199 C CA . LEU B 1 131 ? -4.906 16.391 -7.434 1 98.69 131 LEU B CA 1
ATOM 2200 C C . LEU B 1 131 ? -4 15.18 -7.574 1 98.69 131 LEU B C 1
ATOM 2202 O O . LEU B 1 131 ? -3.176 15.109 -8.492 1 98.69 131 LEU B O 1
ATOM 2206 N N . TRP B 1 132 ? -4.16 14.203 -6.699 1 98.75 132 TRP B N 1
ATOM 2207 C CA . TRP B 1 132 ? -3.211 13.094 -6.605 1 98.75 132 TRP B CA 1
ATOM 2208 C C . TRP B 1 132 ? -3.639 11.938 -7.5 1 98.75 132 TRP B C 1
ATOM 2210 O O . TRP B 1 132 ? -2.809 11.117 -7.91 1 98.75 132 TRP B O 1
ATOM 2220 N N . PHE B 1 133 ? -4.879 11.828 -7.746 1 98.62 133 PHE B N 1
ATOM 2221 C CA . PHE B 1 133 ? -5.43 10.781 -8.594 1 98.62 133 PHE B CA 1
ATOM 2222 C C . PHE B 1 133 ? -6.332 11.367 -9.672 1 98.62 133 PHE B C 1
ATOM 2224 O O . PHE B 1 133 ? -7.527 11.078 -9.719 1 98.62 133 PHE B O 1
ATOM 2231 N N . PRO B 1 134 ? -5.738 12.117 -10.57 1 98.06 134 PRO B N 1
ATOM 2232 C CA . PRO B 1 134 ? -6.551 12.742 -11.625 1 98.06 134 PRO B CA 1
ATOM 2233 C C . PRO B 1 134 ? -7.25 11.719 -12.516 1 98.06 134 PRO B C 1
ATOM 2235 O O . PRO B 1 134 ? -8.266 12.031 -13.141 1 98.06 134 PRO B O 1
ATOM 2238 N N . GLU B 1 135 ? -6.746 10.516 -12.562 1 96.62 135 GLU B N 1
ATOM 2239 C CA . GLU B 1 135 ? -7.34 9.43 -13.344 1 96.62 135 GLU B CA 1
ATOM 2240 C C . GLU B 1 135 ? -8.555 8.844 -12.633 1 96.62 135 GLU B C 1
ATOM 2242 O O . GLU B 1 135 ? -9.297 8.047 -13.219 1 96.62 135 GLU B O 1
ATOM 2247 N N . GLY B 1 136 ? -8.812 9.258 -11.414 1 97.62 136 GLY B N 1
ATOM 2248 C CA . GLY B 1 136 ? -9.914 8.719 -10.633 1 97.62 136 GLY B CA 1
ATOM 2249 C C . GLY B 1 136 ? -9.492 7.594 -9.703 1 97.62 136 GLY B C 1
ATOM 2250 O O . GLY B 1 136 ? -8.305 7.25 -9.633 1 97.62 136 GLY B O 1
ATOM 2251 N N . VAL B 1 137 ? -10.398 7.059 -8.914 1 98.25 137 VAL B N 1
ATOM 2252 C CA . VAL B 1 137 ? -10.133 5.977 -7.973 1 98.25 137 VAL B CA 1
ATOM 2253 C C . VAL B 1 137 ? -10.633 4.656 -8.555 1 98.25 137 VAL B C 1
ATOM 2255 O O . VAL B 1 137 ? -11.32 4.637 -9.57 1 98.25 137 VAL B O 1
ATOM 2258 N N . VAL B 1 138 ? -10.234 3.574 -7.984 1 98 138 VAL B N 1
ATOM 2259 C CA . VAL B 1 138 ? -10.648 2.242 -8.414 1 98 138 VAL B CA 1
ATOM 2260 C C . VAL B 1 138 ? -12.008 1.899 -7.809 1 98 138 VAL B C 1
ATOM 2262 O O . VAL B 1 138 ? -12.156 1.842 -6.586 1 98 138 VAL B O 1
ATOM 2265 N N . GLU B 1 139 ? -12.93 1.691 -8.711 1 95.69 139 GLU B N 1
ATOM 2266 C CA . GLU B 1 139 ? -14.266 1.311 -8.258 1 95.69 139 GLU B CA 1
ATOM 2267 C C . GLU B 1 139 ? -14.383 -0.202 -8.094 1 95.69 139 GLU B C 1
ATOM 2269 O O . GLU B 1 139 ? -14.055 -0.958 -9.008 1 95.69 139 GLU B O 1
ATOM 2274 N N . TRP B 1 140 ? -14.797 -0.598 -6.941 1 95.56 140 TRP B N 1
ATOM 2275 C CA . TRP B 1 140 ? -15.023 -2.014 -6.668 1 95.56 140 TRP B CA 1
ATOM 2276 C C . TRP B 1 140 ? -15.898 -2.201 -5.438 1 95.56 140 TRP B C 1
ATOM 2278 O O . TRP B 1 140 ? -16.109 -1.263 -4.66 1 95.56 140 TRP B O 1
ATOM 2288 N N . GLY B 1 141 ? -16.516 -3.379 -5.336 1 94.25 141 GLY B N 1
ATOM 2289 C CA . GLY B 1 141 ? -17.406 -3.672 -4.215 1 94.25 141 GLY B CA 1
ATOM 2290 C C . GLY B 1 141 ? -16.75 -4.551 -3.162 1 94.25 141 GLY B C 1
ATOM 2291 O O . GLY B 1 141 ? -16.266 -5.641 -3.471 1 94.25 141 GLY B O 1
ATOM 2292 N N . ALA B 1 142 ? -16.766 -4.035 -1.878 1 93 142 ALA B N 1
ATOM 2293 C CA . ALA B 1 142 ? -16.266 -4.836 -0.758 1 93 142 ALA B CA 1
ATOM 2294 C C . ALA B 1 142 ? -17.312 -5.871 -0.326 1 93 142 ALA B C 1
ATOM 2296 O O . ALA B 1 142 ? -18.469 -5.531 -0.076 1 93 142 ALA B O 1
ATOM 2297 N N . GLN B 1 143 ? -16.875 -7.059 -0.166 1 91.56 143 GLN B N 1
ATOM 2298 C CA . GLN B 1 143 ? -17.797 -8.148 0.117 1 91.56 143 GLN B CA 1
ATOM 2299 C C . GLN B 1 143 ? -18.188 -8.164 1.592 1 91.56 143 GLN B C 1
ATOM 2301 O O . GLN B 1 143 ? -19.203 -8.758 1.963 1 91.56 143 GLN B O 1
ATOM 2306 N N . ASP B 1 144 ? -17.375 -7.555 2.402 1 92.62 144 ASP B N 1
ATOM 2307 C CA . ASP B 1 144 ? -17.688 -7.578 3.83 1 92.62 144 ASP B CA 1
ATOM 2308 C C . ASP B 1 144 ? -18.484 -6.344 4.242 1 92.62 144 ASP B C 1
ATOM 2310 O O . ASP B 1 144 ? -18.641 -6.066 5.434 1 92.62 144 ASP B O 1
ATOM 2314 N N . ASP B 1 145 ? -18.969 -5.582 3.314 1 92.44 145 ASP B N 1
ATOM 2315 C CA . ASP B 1 145 ? -19.703 -4.359 3.594 1 92.44 145 ASP B CA 1
ATOM 2316 C C . ASP B 1 145 ? -20.844 -4.617 4.578 1 92.44 145 ASP B C 1
ATOM 2318 O O . ASP B 1 145 ? -21.062 -3.828 5.5 1 92.44 145 ASP B O 1
ATOM 2322 N N . GLU B 1 146 ? -21.5 -5.723 4.387 1 91.62 146 GLU B N 1
ATOM 2323 C CA . GLU B 1 146 ? -22.672 -6.008 5.203 1 91.62 146 GLU B CA 1
ATOM 2324 C C . GLU B 1 146 ? -22.281 -6.348 6.637 1 91.62 146 GLU B C 1
ATOM 2326 O O . GLU B 1 146 ? -23.125 -6.336 7.539 1 91.62 146 GLU B O 1
ATOM 2331 N N . TRP B 1 147 ? -21.031 -6.738 6.832 1 92.88 147 TRP B N 1
ATOM 2332 C CA . TRP B 1 147 ? -20.562 -7.09 8.172 1 92.88 147 TRP B CA 1
ATOM 2333 C C . TRP B 1 147 ? -19.984 -5.871 8.875 1 92.88 147 TRP B C 1
ATOM 2335 O O . TRP B 1 147 ? -19.828 -5.871 10.102 1 92.88 147 TRP B O 1
ATOM 2345 N N . VAL B 1 148 ? -19.625 -4.809 8.094 1 92.19 148 VAL B N 1
ATOM 2346 C CA . VAL B 1 148 ? -18.984 -3.613 8.633 1 92.19 148 VAL B CA 1
ATOM 2347 C C . VAL B 1 148 ? -20.016 -2.508 8.82 1 92.19 148 VAL B C 1
ATOM 2349 O O . VAL B 1 148 ? -19.938 -1.722 9.766 1 92.19 148 VAL B O 1
ATOM 2352 N N . TYR B 1 149 ? -20.938 -2.479 7.98 1 91.25 149 TYR B N 1
ATOM 2353 C CA . TYR B 1 149 ? -21.938 -1.416 8 1 91.25 149 TYR B CA 1
ATOM 2354 C C . TYR B 1 149 ? -23.328 -1.981 8.234 1 91.25 149 TYR B C 1
ATOM 2356 O O . TYR B 1 149 ? -23.656 -3.057 7.73 1 91.25 149 TYR B O 1
ATOM 2364 N N . GLU B 1 150 ? -24.094 -1.125 9.008 1 87.62 150 GLU B N 1
ATOM 2365 C CA . GLU B 1 150 ? -25.484 -1.479 9.227 1 87.62 150 GLU B CA 1
ATOM 2366 C C . GLU B 1 150 ? -26.391 -0.86 8.164 1 87.62 150 GLU B C 1
ATOM 2368 O O . GLU B 1 150 ? -26.188 0.29 7.766 1 87.62 150 GLU B O 1
ATOM 2373 N N . ASN B 1 151 ? -27.109 -1.717 7.27 1 65.62 151 ASN B N 1
ATOM 2374 C CA . ASN B 1 151 ? -28.125 -1.238 6.348 1 65.62 151 ASN B CA 1
ATOM 2375 C C . ASN B 1 151 ? -29.297 -0.607 7.094 1 65.62 151 ASN B C 1
ATOM 2377 O O . ASN B 1 151 ? -29.672 -1.058 8.18 1 65.62 151 ASN B O 1
#

Foldseek 3Di:
DDKAKKKKKFAFLLVVVVCVVVLVVVCVVLPWDWWDKDKDQDDLVLVCQLVVVCVPPPCVVVLSVRRNVGIMMITMTMDDVCQVVVDLLQADLACVRGDPNHQQVPPNDHSSNRGMDMDNDSVSRVVNCCSVCVVDTHDDDDPCCVVNDPD/DDKAKKKKKFAFLLVVVVCVVVLVVVCVVLPWDWWDKDKDQDDLVLVCQLVVVCVPPPCVVVLSVRRNVGIMMITMTMDDVCQVVVDLLQADLACVRGDPNHQQVPPNDHSSNRGMDMDNDSVSRVVNCCSVCVVDTHDDDDPCCVVNDPD

InterPro domains:
  IPR001564 Nucleoside diphosphate kinase [MF_00451] (3-140)
  IPR001564 Nucleoside diphosphate kinase [PR01243] (6-28)
  IPR001564 Nucleoside diphosphate kinase [PR01243] (50-69)
  IPR001564 Nucleoside diphosphate kinase [PR01243] (70-87)
  IPR001564 Nucleoside diphosphate kinase [PR01243] (91-107)
  IPR001564 Nucleoside diphosphate kinase [PR01243] (114-133)
  IPR023005 Nucleoside diphosphate kinase, active site [PS00469] (114-122)
  IPR034907 Nucleoside diphosphate kinase-like domain [PF00334] (4-135)
  IPR034907 Nucleoside diphosphate kinase-like domain [SM00562] (3-139)
  IPR036850 Nucleoside diphosphate kinase-like domain superfamily [G3DSA:3.30.70.141] (1-151)
  IPR036850 Nucleoside diphosphate kinase-like domain superfamily [SSF54919] (1-137)

Sequence (302 aa):
MARERTYIMVKPDGVQRHLVGEIIKRFETKGYKLVALKLARPSVEHLEAHYSDLAGRPFFPALIKYMSSGPVTCMVWEGTNVVLEGRKMLGATKPTESALGTIRGDFCVDVGRNVCHGSDSVESAEKEINLWFPEGVVEWGAQDDEWVYENMARERTYIMVKPDGVQRHLVGEIIKRFETKGYKLVALKLARPSVEHLEAHYSDLAGRPFFPALIKYMSSGPVTCMVWEGTNVVLEGRKMLGATKPTESALGTIRGDFCVDVGRNVCHGSDSVESAEKEINLWFPEGVVEWGAQDDEWVYEN

Organism: Phytophthora sojae (strain P6497) (NCBI:txid1094619)

Solvent-accessible surface area (backbone atoms only — not comparable to full-atom values): 16137 Å² total; per-residue (Å²): 124,74,69,42,51,22,31,39,31,36,31,27,64,21,50,66,66,51,36,57,16,57,57,46,29,53,47,32,72,74,60,42,42,80,32,37,38,32,54,43,68,61,50,66,68,57,48,47,61,74,43,48,94,42,67,86,42,90,60,36,65,60,50,52,53,53,56,50,70,34,44,31,39,41,34,29,36,36,28,71,59,30,31,65,52,47,40,57,45,36,33,40,70,47,21,92,72,14,52,79,85,16,51,15,27,66,71,24,79,44,58,93,53,38,37,58,49,60,28,89,38,63,68,52,8,54,53,49,40,48,69,77,33,71,89,56,68,56,85,76,84,66,82,55,47,75,79,71,42,82,131,125,75,68,41,52,22,30,38,30,38,31,27,63,22,50,67,66,52,35,58,16,58,55,46,31,53,46,32,71,74,60,42,42,80,32,36,37,31,54,44,70,61,52,66,70,57,49,48,61,74,44,46,94,42,69,85,42,90,60,34,65,60,48,52,53,54,56,51,70,36,45,32,38,41,35,29,37,35,26,70,59,30,31,65,52,48,40,57,45,37,32,39,70,48,20,93,70,14,51,80,85,16,49,15,28,67,71,25,78,45,60,90,53,38,37,58,48,61,29,88,38,64,68,53,9,52,52,51,40,48,69,78,34,72,90,54,70,57,86,76,84,66,81,55,46,75,80,72,43,83,132

Nearest PDB structures (foldseek):
  1vya-assembly1_A  TM=9.950E-01  e=2.498E-22  Zea mays
  2hvd-assembly1_C-2  TM=9.784E-01  e=4.357E-22  Homo sapiens
  5iol-assembly1_F  TM=9.809E-01  e=7.601E-22  Schistosoma mansoni
  1u8w-assembly1_F  TM=9.888E-01  e=1.101E-21  Arabidopsis thaliana
  1pku-assembly2_G  TM=9.918E-01  e=2.313E-21  Oryza sativa

pLDDT: mean 96.85, std 4.13, range [65.62, 98.94]

Radius of gyration: 19.28 Å; Cα contacts (8 Å, |Δi|>4): 574; chains: 2; bounding box: 57×60×46 Å